Protein AF-0000000070487877 (afdb_homodimer)

Secondary structure (DSSP, 8-state):
---TTSS--HHHHHHHHHHS-HHHHHHHHHHHHHHHHHHT----HHHHHHHHHHHHHTT--HHHHHHHHHHH-S---HHHHHHHHHHHHHH-HHHHHHHHHHHHHTTPPP-HHHHHHHHHHHHHHHHHHH-/---TTSS--HHHHHHHHHHS-HHHHHHHHHHHHHHHHHHT----HHHHHHHHHHHHHTT--HHHHHHHHHHH-S---HHHHHHHHHHHHHH-HHHHHHHHHHHHHTTPPP-HHHHHHHHHHHHHHHHHHH-

Sequence (262 aa):
MHLDGNGFDSATLLSVLYGLDDNGVTKFLFQLHCLTIKTGFTLKIEVTTALVKAYSDLGGDIADCYRLFLETSCHRDIVAWTGIITTFAERDSEEALFLFQELRRENLVPDRYTFSIILKAYASLATERHAMHLDGNGFDSATLLSVLYGLDDNGVTKFLFQLHCLTIKTGFTLKIEVTTALVKAYSDLGGDIADCYRLFLETSCHRDIVAWTGIITTFAERDSEEALFLFQELRRENLVPDRYTFSIILKAYASLATERHA

Solvent-accessible surface area (backbone atoms only — not comparable to full-atom values): 14439 Å² total; per-residue (Å²): 128,68,75,68,90,44,67,57,42,52,66,47,53,48,54,51,56,70,66,41,55,61,67,49,43,50,50,48,54,49,50,53,51,49,49,28,58,74,67,68,50,68,45,55,49,70,49,40,49,13,49,37,44,48,40,44,76,72,65,45,53,68,67,58,39,50,48,51,52,60,68,35,30,88,67,78,52,64,67,49,52,40,50,53,30,54,55,28,46,76,75,36,36,67,58,16,51,51,48,49,52,52,43,47,74,70,70,50,74,77,48,72,68,44,47,52,52,50,52,51,29,52,52,52,52,55,51,54,71,74,98,126,70,76,68,89,44,66,57,42,54,67,47,54,47,54,51,55,70,67,41,55,64,68,46,43,50,50,49,54,50,50,52,52,49,48,28,58,76,67,66,51,68,44,54,49,70,47,39,48,13,50,37,44,47,40,45,76,72,64,46,53,66,68,58,38,49,48,51,53,62,67,33,28,88,66,78,51,64,67,49,51,40,49,53,29,52,55,29,45,75,74,35,37,68,57,17,50,52,48,49,52,52,43,47,74,70,70,51,73,76,48,73,69,44,46,54,54,52,51,53,28,54,52,51,52,55,52,54,73,74,99

Nearest PDB structures (foldseek):
  6tzt-assembly1_A  TM=3.981E-01  e=9.627E+00  Homo sapiens
  7jrq-assembly1_A  TM=2.796E-01  e=7.763E+00  Escherichia coli
  8qft-assembly1_A  TM=2.858E-01  e=8.645E+00  Clostridium botulinum
  6tzt-assembly1_A  TM=3.983E-01  e=9.627E+00  Homo sapiens
  7jrq-assembly1_A  TM=2.779E-01  e=7.763E+00  Escherichia coli

InterPro domains:
  IPR002885 Pentatricopeptide repeat [PF13041] (76-123)
  IPR011990 Tetratricopeptide-like helical domain superfamily [G3DSA:1.25.40.10] (1-131)
  IPR046960 Pentatricopeptide repeat-containing protein At4g14850-like, plant [PTHR47926] (3-123)

Foldseek 3Di:
DPVPPPPPDPVVVVVVCVPDDLVVNLVVLVVVLVVCQVVVNADDLVVLLVSLLSNVVSVHDLVVSVVSNPRRHDDDAQVSLLSNLLSVLVVALVSSVVSVVVCVVVVHDHDPSSVVSNVVSVVVVVVVVVD/DPVPPPPPDPVVVVVVCVPDDLVVNLVVLVVVLVVCQVVVNADDLVVLLVSLLSNVVSVHDLVVSVVSNPRRHDDDAQVSLLSNLLSVLVVALVSSVVSVVVCVVVVHDHDPSSVVSNVVSVVVVVVVVVD

pLDDT: mean 90.15, std 9.59, range [46.88, 97.88]

Radius of gyration: 23.67 Å; Cα contacts (8 Å, |Δi|>4): 274; chains: 2; bounding box: 32×80×43 Å

Structure (mmCIF, N/CA/C/O backbone):
data_AF-0000000070487877-model_v1
#
loop_
_entity.id
_entity.type
_entity.pdbx_descriptio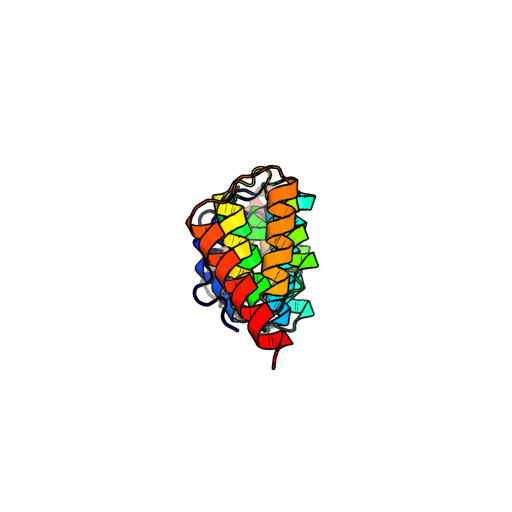n
1 polymer 'PREDICTED: pentatricopeptide'
#
loop_
_atom_site.group_PDB
_atom_site.id
_atom_site.type_symbol
_atom_site.label_atom_id
_atom_site.label_alt_id
_atom_site.label_comp_id
_atom_site.label_asym_id
_atom_site.label_entity_id
_atom_site.label_seq_id
_atom_site.pdbx_PDB_ins_code
_atom_site.Cartn_x
_atom_site.Cartn_y
_atom_site.Cartn_z
_atom_site.occupancy
_atom_site.B_iso_or_equiv
_atom_site.auth_seq_id
_atom_site.auth_comp_id
_atom_site.auth_asym_id
_atom_site.auth_atom_id
_atom_site.pdbx_PDB_model_num
ATOM 1 N N . MET A 1 1 ? 14.555 8.82 4.879 1 46.88 1 MET A N 1
ATOM 2 C CA . MET A 1 1 ? 13.508 9.242 5.801 1 46.88 1 MET A CA 1
ATOM 3 C C . MET A 1 1 ? 12.477 8.133 6.004 1 46.88 1 MET A C 1
ATOM 5 O O . MET A 1 1 ? 11.992 7.551 5.035 1 46.88 1 MET A O 1
ATOM 9 N N . HIS A 1 2 ? 12.805 7.262 7.09 1 53.62 2 HIS A N 1
ATOM 10 C CA . HIS A 1 2 ? 12.102 6.102 7.633 1 53.62 2 HIS A CA 1
ATOM 11 C C . HIS A 1 2 ? 10.711 6.484 8.133 1 53.62 2 HIS A C 1
ATOM 13 O O . HIS A 1 2 ? 10.508 7.598 8.617 1 53.62 2 HIS A O 1
ATOM 19 N N . LEU A 1 3 ? 9.695 6.004 7.371 1 60.75 3 LEU A N 1
ATOM 20 C CA . LEU A 1 3 ? 8.391 6.074 8.008 1 60.75 3 LEU A CA 1
ATOM 21 C C . LEU A 1 3 ? 8.516 5.934 9.523 1 60.75 3 LEU A C 1
ATOM 23 O O . LEU A 1 3 ? 7.523 5.672 10.211 1 60.75 3 LEU A O 1
ATOM 27 N N . ASP A 1 4 ? 9.586 6.344 10.172 1 54.22 4 ASP A N 1
ATOM 28 C CA . ASP A 1 4 ? 9.773 6.203 11.609 1 54.22 4 ASP A CA 1
ATOM 29 C C . ASP A 1 4 ? 8.914 7.207 12.375 1 54.22 4 ASP A C 1
ATOM 31 O O . ASP A 1 4 ? 8.945 8.406 12.086 1 54.22 4 ASP A O 1
ATOM 35 N N . GLY A 1 5 ?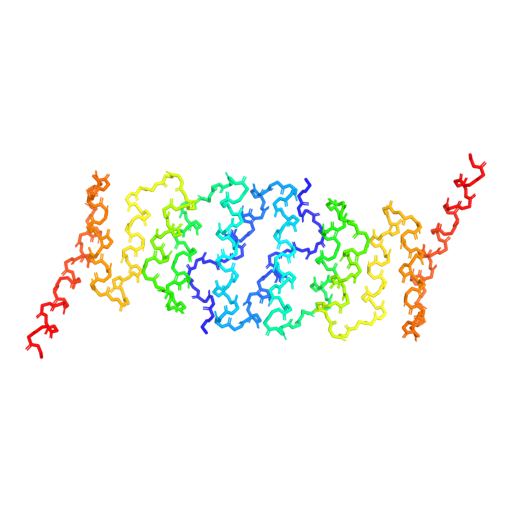 7.973 6.676 13.305 1 52.31 5 GLY A N 1
ATOM 36 C CA . GLY A 1 5 ? 7.324 7.383 14.398 1 52.31 5 GLY A CA 1
ATOM 37 C C . GLY A 1 5 ? 6.117 8.188 13.961 1 52.31 5 GLY A C 1
ATOM 38 O O . GLY A 1 5 ? 5.617 9.031 14.703 1 52.31 5 GLY A O 1
ATOM 39 N N . ASN A 1 6 ? 5.734 8.094 12.641 1 58.56 6 ASN A N 1
ATOM 40 C CA . ASN A 1 6 ? 4.762 9.094 12.211 1 58.56 6 ASN A CA 1
ATOM 41 C C . ASN A 1 6 ? 3.344 8.531 12.211 1 58.56 6 ASN A C 1
ATOM 43 O O . ASN A 1 6 ? 2.408 9.203 11.766 1 58.56 6 ASN A O 1
ATOM 47 N N . GLY A 1 7 ? 3.254 7.371 12.789 1 66.69 7 GLY A N 1
ATOM 48 C CA . GLY A 1 7 ? 1.916 6.832 12.977 1 66.69 7 GLY A CA 1
ATOM 49 C C . GLY A 1 7 ? 1.419 6.027 11.789 1 66.69 7 GLY A C 1
ATOM 50 O O . GLY A 1 7 ? 0.417 5.316 11.891 1 66.69 7 GLY A O 1
ATOM 51 N N . PHE A 1 8 ? 2.09 6.277 10.688 1 78.19 8 PHE A N 1
ATOM 52 C CA . PHE A 1 8 ? 1.702 5.395 9.594 1 78.19 8 PHE A CA 1
ATOM 53 C C . PHE A 1 8 ? 2.414 4.055 9.695 1 78.19 8 PHE A C 1
ATOM 55 O O . PHE A 1 8 ? 3.521 3.889 9.18 1 78.19 8 PHE A O 1
ATOM 62 N N . ASP A 1 9 ? 1.75 3.186 10.43 1 79.56 9 ASP A N 1
ATOM 63 C CA . ASP A 1 9 ? 2.379 1.906 10.742 1 79.56 9 ASP A CA 1
ATOM 64 C C . ASP A 1 9 ? 1.601 0.747 10.125 1 79.56 9 ASP A C 1
ATOM 66 O O . ASP A 1 9 ? 0.713 0.959 9.297 1 79.56 9 ASP A O 1
ATOM 70 N N . SER A 1 10 ? 2.045 -0.416 10.531 1 79.5 10 SER A N 1
ATOM 71 C CA . SER A 1 10 ? 1.469 -1.644 9.992 1 79.5 10 SER A CA 1
ATOM 72 C C . SER A 1 10 ? -0.033 -1.71 10.25 1 79.5 10 SER A C 1
ATOM 74 O O . SER A 1 10 ? -0.801 -2.111 9.367 1 79.5 10 SER A O 1
ATOM 76 N N . ALA A 1 11 ? -0.374 -1.281 11.391 1 82.19 11 ALA A N 1
ATOM 77 C CA . ALA A 1 11 ? -1.788 -1.353 11.75 1 82.19 11 ALA A CA 1
ATOM 78 C C . ALA A 1 11 ? -2.625 -0.431 10.867 1 82.19 11 ALA A C 1
ATOM 80 O O . ALA A 1 11 ? -3.715 -0.804 10.422 1 82.19 11 ALA A O 1
ATOM 81 N N . THR A 1 12 ? -2.166 0.698 10.648 1 83.5 12 THR A N 1
ATOM 82 C CA . THR A 1 12 ? -2.865 1.666 9.805 1 83.5 12 THR A CA 1
ATOM 83 C C . THR A 1 12 ? -3.004 1.143 8.383 1 83.5 12 THR A C 1
ATOM 85 O O . THR A 1 12 ? -4.086 1.202 7.797 1 83.5 12 THR A O 1
ATOM 88 N N . LEU A 1 13 ? -1.962 0.583 7.895 1 85.69 13 LEU A N 1
ATOM 89 C CA . LEU A 1 13 ? -1.973 0.06 6.531 1 85.69 13 LEU A CA 1
ATOM 90 C C . LEU A 1 13 ? -2.922 -1.129 6.414 1 85.69 13 LEU A C 1
ATOM 92 O O . LEU A 1 13 ? -3.699 -1.216 5.461 1 85.69 13 LEU A O 1
ATOM 96 N N . LEU A 1 14 ? -2.887 -1.966 7.34 1 84.5 14 LEU A N 1
ATOM 97 C CA . LEU A 1 14 ? -3.76 -3.135 7.344 1 84.5 14 LEU A CA 1
ATOM 98 C C . LEU A 1 14 ? -5.223 -2.721 7.43 1 84.5 14 LEU A C 1
ATOM 100 O O . LEU A 1 14 ? -6.086 -3.336 6.801 1 84.5 14 LEU A O 1
ATOM 104 N N . SER A 1 15 ? -5.496 -1.705 8.234 1 87.44 15 SER A N 1
ATOM 105 C CA . SER A 1 15 ? -6.871 -1.237 8.367 1 87.44 15 SER A CA 1
ATOM 106 C C . SER A 1 15 ? -7.418 -0.751 7.027 1 87.44 15 SER A C 1
ATOM 108 O O . SER A 1 15 ? -8.609 -0.907 6.742 1 87.44 15 SER A O 1
ATOM 110 N N . VAL A 1 16 ? -6.594 -0.205 6.227 1 88.19 16 VAL A N 1
ATOM 111 C CA . VAL A 1 16 ? -6.996 0.225 4.891 1 88.19 16 VAL A CA 1
ATOM 112 C C . VAL A 1 16 ? -7.281 -0.995 4.02 1 88.19 16 VAL A C 1
ATOM 114 O O . VAL A 1 16 ? -8.344 -1.095 3.41 1 88.19 16 VAL A O 1
ATOM 117 N N . LEU A 1 17 ? -6.383 -1.916 4.062 1 87.31 17 LEU A N 1
ATOM 118 C CA . LEU A 1 17 ? -6.5 -3.107 3.227 1 87.31 17 LEU A CA 1
ATOM 119 C C . LEU A 1 17 ? -7.742 -3.908 3.594 1 87.31 17 LEU A C 1
ATOM 121 O O . LEU A 1 17 ? -8.43 -4.438 2.713 1 87.31 17 LEU A O 1
ATOM 125 N N . TYR A 1 18 ? -8.031 -3.951 4.836 1 86.75 18 TYR A N 1
ATOM 126 C CA . TYR A 1 18 ? -9.164 -4.742 5.305 1 86.75 18 TYR A CA 1
ATOM 127 C C . TYR A 1 18 ? -10.477 -3.998 5.086 1 86.75 18 TYR A C 1
ATOM 129 O O . TYR A 1 18 ? -11.555 -4.598 5.125 1 86.75 18 TYR A O 1
ATOM 137 N N . GLY A 1 19 ? -10.344 -2.744 4.871 1 88 19 GLY A N 1
ATOM 138 C CA . GLY A 1 19 ? -11.539 -1.959 4.59 1 88 19 GLY A CA 1
ATOM 139 C C . GLY A 1 19 ? -11.922 -1.969 3.121 1 88 19 GLY A C 1
ATOM 140 O O . GLY A 1 19 ? -13.062 -1.662 2.773 1 88 19 GLY A O 1
ATOM 141 N N . LEU A 1 20 ? -11.055 -2.365 2.285 1 89.44 20 LEU A N 1
ATOM 142 C CA . LEU A 1 20 ? -11.297 -2.391 0.847 1 89.44 20 LEU A CA 1
ATOM 143 C C . LEU A 1 20 ? -12.07 -3.646 0.449 1 89.44 20 LEU A C 1
ATOM 145 O O . LEU A 1 20 ? -11.969 -4.68 1.113 1 89.44 20 LEU A O 1
ATOM 149 N N . ASP A 1 21 ? -12.859 -3.584 -0.595 1 90.81 21 ASP A N 1
ATOM 150 C CA . ASP A 1 21 ? -13.461 -4.781 -1.181 1 90.81 21 ASP A CA 1
ATOM 151 C C . ASP A 1 21 ? -12.445 -5.531 -2.045 1 90.81 21 ASP A C 1
ATOM 153 O O . ASP A 1 21 ? -11.297 -5.105 -2.176 1 90.81 21 ASP A O 1
ATOM 157 N N . ASP A 1 22 ? -12.836 -6.641 -2.635 1 89.56 22 ASP A N 1
ATOM 158 C CA . ASP A 1 22 ? -11.93 -7.492 -3.404 1 89.56 22 ASP A CA 1
ATOM 159 C C . ASP A 1 22 ? -11.328 -6.73 -4.578 1 89.56 22 ASP A C 1
ATOM 161 O O . ASP A 1 22 ? -10.141 -6.883 -4.879 1 89.56 22 ASP A O 1
ATOM 165 N N . ASN A 1 23 ? -12.055 -5.992 -5.176 1 92.06 23 ASN A N 1
ATOM 166 C CA . ASN A 1 23 ? -11.562 -5.199 -6.297 1 92.06 23 ASN A CA 1
ATOM 167 C C . ASN A 1 23 ? -10.531 -4.168 -5.848 1 92.06 23 ASN A C 1
ATOM 169 O O . ASN A 1 23 ? -9.516 -3.967 -6.516 1 92.06 23 ASN A O 1
ATOM 173 N N . GLY A 1 24 ? -10.82 -3.541 -4.707 1 92.5 24 GLY A N 1
ATOM 174 C CA . GLY A 1 24 ? -9.867 -2.59 -4.145 1 92.5 24 GLY A CA 1
ATOM 175 C C . GLY A 1 24 ? -8.539 -3.223 -3.775 1 92.5 24 GLY A C 1
ATOM 176 O O . GLY A 1 24 ? -7.48 -2.66 -4.059 1 92.5 24 GLY A O 1
ATOM 177 N N . VAL A 1 25 ? -8.617 -4.332 -3.184 1 91.5 25 VAL A N 1
ATOM 178 C CA . VAL A 1 25 ? -7.395 -5.031 -2.795 1 91.5 25 VAL A CA 1
ATOM 179 C C . VAL A 1 25 ? -6.617 -5.441 -4.043 1 91.5 25 VAL A C 1
ATOM 181 O O . VAL A 1 25 ? -5.391 -5.312 -4.09 1 91.5 25 VAL A O 1
ATOM 184 N N . THR A 1 26 ? -7.312 -5.953 -5.004 1 91.75 26 THR A N 1
ATOM 185 C CA . THR A 1 26 ? -6.672 -6.332 -6.258 1 91.75 26 THR A CA 1
ATOM 186 C C . THR A 1 26 ? -5.941 -5.145 -6.875 1 91.75 26 THR A C 1
ATOM 188 O O . THR A 1 26 ? -4.789 -5.266 -7.289 1 91.75 26 THR A O 1
ATOM 191 N N . LYS A 1 27 ? -6.605 -4.02 -6.879 1 92.62 27 LYS A N 1
ATOM 192 C CA . LYS A 1 27 ? -5.984 -2.805 -7.402 1 92.62 27 LYS A CA 1
ATOM 193 C C . LYS A 1 27 ? -4.766 -2.412 -6.574 1 92.62 27 LYS A C 1
ATOM 195 O O . LYS A 1 27 ? -3.736 -2.014 -7.129 1 92.62 27 LYS A O 1
ATOM 200 N N . PHE A 1 28 ? -4.93 -2.521 -5.352 1 92.44 28 PHE A N 1
ATOM 201 C CA . PHE A 1 28 ? -3.826 -2.215 -4.449 1 92.44 28 PHE A CA 1
ATOM 202 C C . PHE A 1 28 ? -2.615 -3.086 -4.762 1 92.44 28 PHE A C 1
ATOM 204 O O . PHE A 1 28 ? -1.492 -2.586 -4.855 1 92.44 28 PHE A O 1
ATOM 211 N N . LEU A 1 29 ? -2.779 -4.367 -4.902 1 91.25 29 LEU A N 1
ATOM 212 C CA . LEU A 1 29 ? -1.7 -5.305 -5.184 1 91.25 29 LEU A CA 1
ATOM 213 C C . LEU A 1 29 ? -1.017 -4.969 -6.504 1 91.25 29 LEU A C 1
ATOM 215 O O . LEU A 1 29 ? 0.212 -5.008 -6.602 1 91.25 29 LEU A O 1
ATOM 219 N N . PHE A 1 30 ? -1.808 -4.617 -7.438 1 90.88 30 PHE A N 1
ATOM 220 C CA . PHE A 1 30 ? -1.267 -4.23 -8.734 1 90.88 30 PHE A CA 1
ATOM 221 C C . PHE A 1 30 ? -0.461 -2.941 -8.625 1 90.88 30 PHE A C 1
ATOM 223 O O . PHE A 1 30 ? 0.596 -2.811 -9.242 1 90.88 30 PHE A O 1
ATOM 230 N N . GLN A 1 31 ? -0.976 -2.059 -7.922 1 90.25 31 GLN A N 1
ATOM 231 C CA . GLN A 1 31 ? -0.268 -0.793 -7.758 1 90.25 31 GLN A CA 1
ATOM 232 C C . GLN A 1 31 ? 1.065 -0.997 -7.047 1 90.25 31 GLN A C 1
ATOM 234 O O . GLN A 1 31 ? 2.051 -0.326 -7.359 1 90.25 31 GLN A O 1
ATOM 239 N N . LEU A 1 32 ? 1.014 -1.864 -6.105 1 90.38 32 LEU A N 1
ATOM 240 C CA . LEU A 1 32 ? 2.262 -2.197 -5.426 1 90.38 32 LEU A CA 1
ATOM 241 C C . LEU A 1 32 ? 3.273 -2.781 -6.406 1 90.38 32 LEU A C 1
ATOM 243 O O . LEU A 1 32 ? 4.445 -2.391 -6.402 1 90.38 32 LEU A O 1
ATOM 247 N N . HIS A 1 33 ? 2.854 -3.646 -7.164 1 89.56 33 HIS A N 1
ATOM 248 C CA . HIS A 1 33 ? 3.695 -4.238 -8.195 1 89.56 33 HIS A CA 1
ATOM 249 C C . HIS A 1 33 ? 4.242 -3.172 -9.141 1 89.56 33 HIS A C 1
ATOM 251 O O . HIS A 1 33 ? 5.445 -3.137 -9.406 1 89.56 33 HIS A O 1
ATOM 257 N N . CYS A 1 34 ? 3.41 -2.336 -9.578 1 91.44 34 CYS A N 1
ATOM 258 C CA . CYS A 1 34 ? 3.828 -1.277 -10.492 1 91.44 34 CYS A CA 1
ATOM 259 C C . CYS A 1 34 ? 4.852 -0.362 -9.828 1 91.44 34 CYS A C 1
ATOM 261 O O . CYS A 1 34 ? 5.793 0.094 -10.484 1 91.44 34 CYS A O 1
ATOM 263 N N . LEU A 1 35 ? 4.641 -0.084 -8.656 1 91.44 35 LEU A N 1
ATOM 264 C CA . LEU A 1 35 ? 5.543 0.793 -7.918 1 91.44 35 LEU A CA 1
ATOM 265 C C . LEU A 1 35 ? 6.957 0.216 -7.887 1 91.44 35 LEU A C 1
ATOM 267 O O . LEU A 1 35 ? 7.934 0.952 -8.031 1 91.44 35 LEU A O 1
ATOM 271 N N . THR A 1 36 ? 7.117 -1.09 -7.68 1 89.5 36 THR A N 1
ATOM 272 C CA . THR A 1 36 ? 8.43 -1.723 -7.648 1 89.5 36 THR A CA 1
ATOM 273 C C . THR A 1 36 ? 9.117 -1.605 -9.008 1 89.5 36 THR A C 1
ATOM 275 O O . THR A 1 36 ? 10.328 -1.354 -9.078 1 89.5 36 THR A O 1
ATOM 278 N N . ILE A 1 37 ? 8.312 -1.735 -10 1 89.81 37 ILE A N 1
ATOM 279 C CA . ILE A 1 37 ? 8.859 -1.645 -11.344 1 89.81 37 ILE A CA 1
ATOM 280 C C . ILE A 1 37 ? 9.32 -0.215 -11.625 1 89.81 37 ILE A C 1
ATOM 282 O O . ILE A 1 37 ? 10.43 0.004 -12.109 1 89.81 37 ILE A O 1
ATOM 286 N N . LYS A 1 38 ? 8.539 0.709 -11.273 1 90.38 38 LYS A N 1
ATOM 287 C CA . LYS A 1 38 ? 8.805 2.117 -11.555 1 90.38 38 LYS A CA 1
ATOM 288 C C . LYS A 1 38 ? 10.016 2.613 -10.766 1 90.38 38 LYS A C 1
ATOM 290 O O . LYS A 1 38 ? 10.766 3.465 -11.25 1 90.38 38 LYS A O 1
ATOM 295 N N . THR A 1 39 ? 10.195 2.094 -9.617 1 91.38 39 THR A N 1
ATOM 296 C CA . THR A 1 39 ? 11.281 2.561 -8.766 1 91.38 39 THR A CA 1
ATOM 297 C C . THR A 1 39 ? 12.523 1.707 -8.961 1 91.38 39 THR A C 1
ATOM 299 O O . THR A 1 39 ? 13.617 2.076 -8.516 1 91.38 39 THR A O 1
ATOM 302 N N . GLY A 1 40 ? 12.406 0.558 -9.57 1 89.31 40 GLY A N 1
ATOM 303 C CA . GLY A 1 40 ? 13.508 -0.371 -9.742 1 89.31 40 GLY A CA 1
ATOM 304 C C . GLY A 1 40 ? 13.828 -1.164 -8.492 1 89.31 40 GLY A C 1
ATOM 305 O O . GLY A 1 40 ? 14.898 -1.763 -8.383 1 89.31 40 GLY A O 1
ATOM 306 N N . PHE A 1 41 ? 12.938 -1.074 -7.574 1 89.69 41 PHE A N 1
ATOM 307 C CA . PHE A 1 41 ? 13.07 -1.854 -6.352 1 89.69 41 PHE A CA 1
ATOM 308 C C . PHE A 1 41 ? 12.641 -3.299 -6.578 1 89.69 41 PHE A C 1
ATOM 310 O O . PHE A 1 41 ? 11.625 -3.555 -7.23 1 89.69 41 PHE A O 1
ATOM 317 N N . THR A 1 42 ? 13.438 -4.266 -6.055 1 89.62 42 THR A N 1
ATOM 318 C CA . THR A 1 42 ? 13.078 -5.676 -6.156 1 89.62 42 THR A CA 1
ATOM 319 C C . THR A 1 42 ? 12.586 -6.211 -4.816 1 89.62 42 THR A C 1
ATOM 321 O O . THR A 1 42 ? 13.172 -5.914 -3.771 1 89.62 42 THR A O 1
ATOM 324 N N . LEU A 1 43 ? 11.562 -6.973 -4.965 1 91.25 43 LEU A N 1
ATOM 325 C CA . LEU A 1 43 ? 11.016 -7.566 -3.75 1 91.25 43 LEU A CA 1
ATOM 326 C C . LEU A 1 43 ? 11.727 -8.875 -3.414 1 91.25 43 LEU A C 1
ATOM 328 O O . LEU A 1 43 ? 12.203 -9.57 -4.309 1 91.25 43 LEU A O 1
ATOM 332 N N . LYS A 1 44 ? 11.773 -9.078 -2.119 1 90.44 44 LYS A N 1
ATOM 333 C CA . LYS A 1 44 ? 12.188 -10.414 -1.695 1 90.44 44 LYS A CA 1
ATOM 334 C C . LYS A 1 44 ? 11.25 -11.484 -2.254 1 90.44 44 LYS A C 1
ATOM 336 O O . LYS A 1 44 ? 10.047 -11.258 -2.398 1 90.44 44 LYS A O 1
ATOM 341 N N . ILE A 1 45 ? 11.82 -12.602 -2.439 1 91.69 45 ILE A N 1
ATOM 342 C CA . ILE A 1 45 ? 11.078 -13.672 -3.1 1 91.69 45 ILE A CA 1
ATOM 343 C C . ILE A 1 45 ? 9.883 -14.086 -2.242 1 91.69 45 ILE A C 1
ATOM 345 O O . ILE A 1 45 ? 8.82 -14.43 -2.768 1 91.69 45 ILE A O 1
ATOM 349 N N . GLU A 1 46 ? 10.023 -14.062 -0.953 1 91.44 46 GLU A N 1
ATOM 350 C CA . GLU A 1 46 ? 8.922 -14.406 -0.053 1 91.44 46 GLU A CA 1
ATOM 351 C C . GLU A 1 46 ? 7.773 -13.406 -0.183 1 91.44 46 GLU A C 1
ATOM 353 O O . GLU A 1 46 ? 6.605 -13.781 -0.077 1 91.44 46 GLU A O 1
ATOM 358 N N . VAL A 1 47 ? 8.133 -12.195 -0.368 1 91.56 47 VAL A N 1
ATOM 359 C CA . VAL A 1 47 ? 7.113 -11.164 -0.537 1 91.56 47 VAL A CA 1
ATOM 360 C C . VAL A 1 47 ? 6.426 -11.336 -1.89 1 91.56 47 VAL A C 1
ATOM 362 O O . VAL A 1 47 ? 5.195 -11.258 -1.982 1 91.56 47 VAL A O 1
ATOM 365 N N . THR A 1 48 ? 7.234 -11.602 -2.83 1 93.31 48 THR A N 1
ATOM 366 C CA . THR A 1 48 ? 6.711 -11.82 -4.172 1 93.31 48 THR A CA 1
ATOM 367 C C . THR A 1 48 ? 5.723 -12.984 -4.191 1 93.31 48 THR A C 1
ATOM 369 O O . THR A 1 48 ? 4.621 -12.859 -4.727 1 93.31 48 THR A O 1
ATOM 372 N N . THR A 1 49 ? 6.086 -14.062 -3.602 1 93.56 49 THR A N 1
ATOM 373 C CA . THR A 1 49 ? 5.215 -15.227 -3.609 1 93.56 49 THR A CA 1
ATOM 374 C C . THR A 1 49 ? 3.939 -14.961 -2.812 1 93.56 49 THR A C 1
ATOM 376 O O . THR A 1 49 ? 2.857 -15.406 -3.193 1 93.56 49 THR A O 1
ATOM 379 N N . ALA A 1 50 ? 4.059 -14.219 -1.724 1 91.94 50 ALA A N 1
ATOM 380 C CA . ALA A 1 50 ? 2.885 -13.836 -0.947 1 91.94 50 ALA A CA 1
ATOM 381 C C . ALA A 1 50 ? 1.955 -12.938 -1.764 1 91.94 50 ALA A C 1
ATOM 383 O O . ALA A 1 50 ? 0.732 -13.094 -1.71 1 91.94 50 ALA A O 1
ATOM 384 N N . LEU A 1 51 ? 2.48 -12.047 -2.461 1 92.25 51 LEU A N 1
ATOM 385 C CA . LEU A 1 51 ? 1.719 -11.148 -3.322 1 92.25 51 LEU A CA 1
ATOM 386 C C . LEU A 1 51 ? 0.978 -11.93 -4.402 1 92.25 51 LEU A C 1
ATOM 388 O O . LEU A 1 51 ? -0.206 -11.688 -4.648 1 92.25 51 LEU A O 1
ATOM 392 N N . VAL A 1 52 ? 1.638 -12.828 -4.992 1 93.88 52 VAL A N 1
ATOM 393 C CA . VAL A 1 52 ? 1.044 -13.656 -6.039 1 93.88 52 VAL A CA 1
ATOM 394 C C . VAL A 1 52 ? -0.106 -14.477 -5.457 1 93.88 52 VAL A C 1
ATOM 396 O O . VAL A 1 52 ? -1.18 -14.562 -6.059 1 93.88 52 VAL A O 1
ATOM 399 N N . LYS A 1 53 ? 0.132 -15.125 -4.355 1 94 53 LYS A N 1
ATOM 400 C CA . LYS A 1 53 ? -0.914 -15.922 -3.715 1 94 53 LYS A CA 1
ATOM 401 C C . LYS A 1 53 ? -2.141 -15.062 -3.41 1 94 53 LYS A C 1
ATOM 403 O O . LYS A 1 53 ? -3.273 -15.477 -3.668 1 94 53 LYS A O 1
ATOM 408 N N . ALA A 1 54 ? -1.915 -13.891 -2.891 1 91.88 54 ALA A N 1
ATOM 409 C CA . ALA A 1 54 ? -3.023 -13 -2.57 1 91.88 54 ALA A CA 1
ATOM 410 C C . ALA A 1 54 ? -3.818 -12.641 -3.824 1 91.88 54 ALA A C 1
ATOM 412 O O . ALA A 1 54 ? -5.051 -12.664 -3.812 1 91.88 54 ALA A O 1
ATOM 413 N N . TYR A 1 55 ? -3.127 -12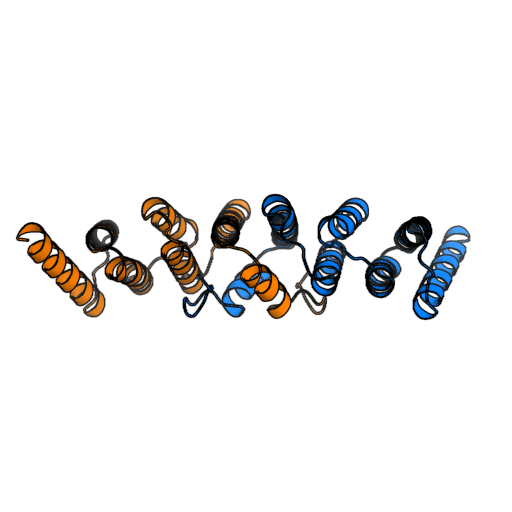.328 -4.785 1 92.25 55 TYR A N 1
ATOM 414 C CA . TYR A 1 55 ? -3.779 -11.984 -6.043 1 92.25 55 TYR A CA 1
ATOM 415 C C . TYR A 1 55 ? -4.57 -13.172 -6.59 1 92.25 55 TYR A C 1
ATOM 417 O O . TYR A 1 55 ? -5.707 -13.008 -7.043 1 92.25 55 TYR A O 1
ATOM 425 N N . SER A 1 56 ? -4.035 -14.305 -6.531 1 93.88 56 SER A N 1
ATOM 426 C CA . SER A 1 56 ? -4.691 -15.523 -7.008 1 93.88 56 SER A CA 1
ATOM 427 C C . SER A 1 56 ? -5.957 -15.812 -6.207 1 93.88 56 SER A C 1
ATOM 429 O O . SER A 1 56 ? -6.988 -16.172 -6.777 1 93.88 56 SER A O 1
ATOM 431 N N . ASP A 1 57 ? -5.918 -15.625 -4.918 1 90.62 57 ASP A N 1
ATOM 432 C CA . ASP A 1 57 ? -7.051 -15.891 -4.035 1 90.62 57 ASP A CA 1
ATOM 433 C C . ASP A 1 57 ? -8.219 -14.961 -4.355 1 90.62 57 ASP A C 1
ATOM 435 O O . ASP A 1 57 ? -9.375 -15.305 -4.105 1 90.62 57 ASP A O 1
ATOM 439 N N . LEU A 1 58 ? -7.82 -13.883 -4.969 1 91 58 LEU A N 1
ATOM 440 C CA . LEU A 1 58 ? -8.859 -12.914 -5.316 1 91 58 LEU A CA 1
ATOM 441 C C . LEU A 1 58 ? -9.391 -13.18 -6.723 1 91 58 LEU A C 1
ATOM 443 O O . LEU A 1 58 ? -10.188 -12.391 -7.242 1 91 58 LEU A O 1
ATOM 447 N N . GLY A 1 59 ? -8.883 -14.242 -7.301 1 90.81 59 GLY A N 1
ATOM 448 C CA . GLY A 1 59 ? -9.367 -14.609 -8.617 1 90.81 59 GLY A CA 1
ATOM 449 C C . GLY A 1 59 ? -8.523 -14.047 -9.75 1 90.81 59 GLY A C 1
ATOM 450 O O . GLY A 1 59 ? -8.969 -13.992 -10.898 1 90.81 59 GLY A O 1
ATOM 451 N N . GLY A 1 60 ? -7.406 -13.656 -9.375 1 92.81 60 GLY A N 1
ATOM 452 C CA . GLY A 1 60 ? -6.52 -13.109 -10.391 1 92.81 60 GLY A CA 1
ATOM 453 C C . GLY A 1 60 ? -6.184 -14.102 -11.484 1 92.81 60 GLY A C 1
ATOM 454 O O . GLY A 1 60 ? -6.035 -15.297 -11.219 1 92.81 60 GLY A O 1
ATOM 455 N N . ASP A 1 61 ? -6.016 -13.523 -12.641 1 95.31 61 ASP A N 1
ATOM 456 C CA . ASP A 1 61 ? -5.664 -14.336 -13.797 1 95.31 61 ASP A CA 1
ATOM 457 C C . ASP A 1 61 ? -4.227 -14.852 -13.695 1 95.31 61 ASP A C 1
ATOM 459 O O . ASP A 1 61 ? -3.334 -14.117 -13.258 1 95.31 61 ASP A O 1
ATOM 463 N N . ILE A 1 62 ? -4.02 -16.109 -14.188 1 96.25 62 ILE A N 1
ATOM 464 C CA . ILE A 1 62 ? -2.723 -16.766 -14.07 1 96.25 62 ILE A CA 1
ATOM 465 C C . ILE A 1 62 ? -1.674 -15.969 -14.844 1 96.25 62 ILE A C 1
ATOM 467 O O . ILE A 1 62 ? -0.514 -15.891 -14.438 1 96.25 62 ILE A O 1
ATOM 471 N N . ALA A 1 63 ? -2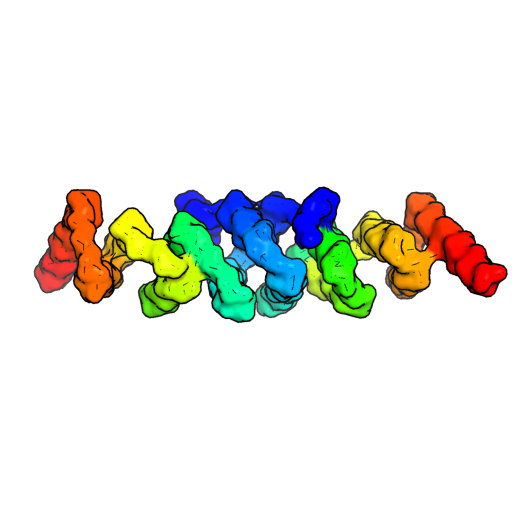.094 -15.352 -15.906 1 95.5 63 ALA A N 1
ATOM 472 C CA . ALA A 1 63 ? -1.137 -14.586 -16.703 1 95.5 63 ALA A CA 1
ATOM 473 C C . ALA A 1 63 ? -0.618 -13.383 -15.922 1 95.5 63 ALA A C 1
ATOM 475 O O . ALA A 1 63 ? 0.581 -13.094 -15.938 1 95.5 63 ALA A O 1
ATOM 476 N N . ASP A 1 64 ? -1.514 -12.734 -15.273 1 94.56 64 ASP A N 1
ATOM 477 C CA . ASP A 1 64 ? -1.126 -11.586 -14.453 1 94.56 64 ASP A CA 1
ATOM 478 C C . ASP A 1 64 ? -0.268 -12.023 -13.266 1 94.56 64 ASP A C 1
ATOM 480 O O . ASP A 1 64 ? 0.715 -11.367 -12.922 1 94.56 64 ASP A O 1
ATOM 484 N N . CYS A 1 65 ? -0.608 -13.117 -12.688 1 95.19 65 CYS A N 1
ATOM 485 C CA . CYS A 1 65 ? 0.156 -13.648 -11.562 1 95.19 65 CYS A CA 1
ATOM 486 C C . CYS A 1 65 ? 1.571 -14.016 -11.992 1 95.19 65 CYS A C 1
ATOM 488 O O . CYS A 1 65 ? 2.537 -13.703 -11.289 1 95.19 65 CYS A O 1
ATOM 490 N N . TYR A 1 66 ? 1.626 -14.602 -13.141 1 95.56 66 TYR A N 1
ATOM 491 C CA . TYR A 1 66 ? 2.922 -14.992 -13.688 1 95.56 66 TYR A CA 1
ATOM 492 C C . TYR A 1 66 ? 3.785 -13.766 -13.969 1 95.56 66 TYR A C 1
ATOM 494 O O . TYR A 1 66 ? 4.973 -13.75 -13.648 1 95.56 66 TYR A O 1
ATOM 502 N N . ARG A 1 67 ? 3.203 -12.797 -14.516 1 94 67 ARG A N 1
ATOM 503 C CA . ARG A 1 67 ? 3.918 -11.555 -14.789 1 94 67 ARG A CA 1
ATOM 504 C C . ARG A 1 67 ? 4.422 -10.914 -13.5 1 94 67 ARG A C 1
ATOM 506 O O . ARG A 1 67 ? 5.574 -10.484 -13.422 1 94 67 ARG A O 1
ATOM 513 N N . LEU A 1 68 ? 3.531 -10.844 -12.586 1 93.62 68 LEU A N 1
ATOM 514 C CA . LEU A 1 68 ? 3.898 -10.312 -11.273 1 93.62 68 LEU A CA 1
ATOM 515 C C . LEU A 1 68 ? 5.082 -11.078 -10.695 1 93.62 68 LEU A C 1
ATOM 517 O O . LEU A 1 68 ? 6.047 -10.469 -10.219 1 93.62 68 LEU A O 1
ATOM 521 N N . PHE A 1 69 ? 5.074 -12.352 -10.812 1 95.69 69 PHE A N 1
ATOM 522 C CA . PHE A 1 69 ? 6.117 -13.227 -10.297 1 95.69 69 PHE A CA 1
ATOM 523 C C . PHE A 1 69 ? 7.445 -12.961 -10.992 1 95.69 69 PHE A C 1
ATOM 525 O O . PHE A 1 69 ? 8.484 -12.836 -10.336 1 95.69 69 PHE A O 1
ATOM 532 N N . LEU A 1 70 ? 7.41 -12.719 -12.234 1 93.62 70 LEU A N 1
ATOM 533 C CA . LEU A 1 70 ? 8.625 -12.539 -13.031 1 93.62 70 LEU A CA 1
ATOM 534 C C . LEU A 1 70 ? 9.211 -11.148 -12.82 1 93.62 70 LEU A C 1
ATOM 536 O O . LEU A 1 70 ? 10.43 -10.977 -12.812 1 93.62 70 LEU A O 1
ATOM 540 N N . GLU A 1 71 ? 8.367 -10.25 -12.578 1 92.12 71 GLU A N 1
ATOM 541 C CA . GLU A 1 71 ? 8.797 -8.859 -12.641 1 92.12 71 GLU A CA 1
ATOM 542 C C . GLU A 1 71 ? 9.203 -8.344 -11.258 1 92.12 71 GLU A C 1
ATOM 544 O O . GLU A 1 71 ? 9.906 -7.336 -11.148 1 92.12 71 GLU A O 1
ATOM 549 N N . THR A 1 72 ? 8.758 -8.961 -10.258 1 87.75 72 THR A N 1
ATOM 550 C CA . THR A 1 72 ? 8.922 -8.359 -8.938 1 87.75 72 THR A CA 1
ATOM 551 C C . THR A 1 72 ? 10.18 -8.891 -8.258 1 87.75 72 THR A C 1
ATOM 553 O O . THR A 1 72 ? 10.695 -8.266 -7.328 1 87.75 72 THR A O 1
ATOM 556 N N . SER A 1 73 ? 10.719 -9.992 -8.648 1 85.56 73 SER A N 1
ATOM 557 C CA . SER A 1 73 ? 11.922 -10.523 -8.031 1 85.56 73 SER A CA 1
ATOM 558 C C . SER A 1 73 ? 12.969 -10.898 -9.078 1 85.56 73 SER A C 1
ATOM 560 O O . SER A 1 73 ? 12.617 -11.375 -10.164 1 85.56 73 SER A O 1
ATOM 562 N N . CYS A 1 74 ? 14.234 -10.688 -8.625 1 78.56 74 CYS A N 1
ATOM 563 C CA . CYS A 1 74 ? 15.336 -10.977 -9.539 1 78.56 74 CYS A CA 1
ATOM 564 C C . CYS A 1 74 ? 15.766 -12.43 -9.43 1 78.56 74 CYS A C 1
ATOM 566 O O . CYS A 1 74 ? 16.281 -13.008 -10.391 1 78.56 74 CYS A O 1
ATOM 568 N N . HIS A 1 75 ? 15.594 -12.961 -8.359 1 83.81 75 HIS A N 1
ATOM 569 C CA . HIS A 1 75 ? 16.031 -14.344 -8.18 1 83.81 75 HIS A CA 1
ATOM 570 C C . HIS A 1 75 ? 14.859 -15.234 -7.766 1 83.81 75 HIS A C 1
ATOM 572 O O . HIS A 1 75 ? 14.266 -15.031 -6.707 1 83.81 75 HIS A O 1
ATOM 578 N N . ARG A 1 76 ? 14.586 -16.141 -8.703 1 91 76 ARG A N 1
ATOM 579 C CA . ARG A 1 76 ? 13.508 -17.094 -8.469 1 91 76 ARG A CA 1
ATOM 580 C C . ARG A 1 76 ? 14.031 -18.516 -8.422 1 91 76 ARG A C 1
ATOM 582 O O . ARG A 1 76 ? 14.305 -19.125 -9.461 1 91 76 ARG A O 1
ATOM 589 N N . ASP A 1 77 ? 14.102 -19.031 -7.27 1 93.69 77 ASP A N 1
ATOM 590 C CA . ASP A 1 77 ? 14.625 -20.375 -7.094 1 93.69 77 ASP A CA 1
ATOM 591 C C . ASP A 1 77 ? 13.492 -21.406 -7.043 1 93.69 77 ASP A C 1
ATOM 593 O O . ASP A 1 77 ? 12.328 -21.062 -7.285 1 93.69 77 ASP A O 1
ATOM 597 N N . ILE A 1 78 ? 13.883 -22.562 -6.699 1 95.06 78 ILE A N 1
ATOM 598 C CA . ILE A 1 78 ? 12.938 -23.672 -6.738 1 95.06 78 ILE A CA 1
ATOM 599 C C . ILE A 1 78 ? 11.883 -23.5 -5.645 1 95.06 78 ILE A C 1
ATOM 601 O O . ILE A 1 78 ? 10.719 -23.859 -5.828 1 95.06 78 ILE A O 1
ATOM 605 N N . VAL A 1 79 ? 12.219 -22.938 -4.574 1 94.75 79 VAL A N 1
ATOM 606 C CA . VAL A 1 79 ? 11.281 -22.719 -3.479 1 94.75 79 VAL A CA 1
ATOM 607 C C . VAL A 1 79 ? 10.18 -21.75 -3.92 1 94.75 79 VAL A C 1
ATOM 609 O O . VAL A 1 79 ? 9 -22 -3.672 1 94.75 79 VAL A O 1
ATOM 612 N N . ALA A 1 80 ? 10.562 -20.703 -4.59 1 94.75 80 ALA A N 1
ATOM 613 C CA . ALA A 1 80 ? 9.602 -19.719 -5.082 1 94.75 80 ALA A CA 1
ATOM 614 C C . ALA A 1 80 ? 8.664 -20.328 -6.113 1 94.75 80 ALA A C 1
ATOM 616 O O . ALA A 1 80 ? 7.445 -20.141 -6.047 1 94.75 80 ALA A O 1
ATOM 617 N N . TRP A 1 81 ? 9.25 -21.094 -7.016 1 96.69 81 TRP A N 1
ATOM 618 C CA . TRP A 1 81 ? 8.445 -21.75 -8.039 1 96.69 81 TRP A CA 1
ATOM 619 C C . TRP A 1 81 ? 7.488 -22.766 -7.418 1 96.69 81 TRP A C 1
ATOM 621 O O . TRP A 1 81 ? 6.312 -22.812 -7.785 1 96.69 81 TRP A O 1
ATOM 631 N N . THR A 1 82 ? 7.988 -23.5 -6.484 1 96.25 82 THR A N 1
ATOM 632 C CA . THR A 1 82 ? 7.141 -24.453 -5.785 1 96.25 82 THR A CA 1
ATOM 633 C C . THR A 1 82 ? 5.984 -23.75 -5.082 1 96.25 82 THR A C 1
ATOM 635 O O . THR A 1 82 ? 4.855 -24.234 -5.074 1 96.25 82 THR A O 1
ATOM 638 N N . GLY A 1 83 ? 6.285 -22.609 -4.578 1 95.12 83 GLY A N 1
ATOM 639 C CA . GLY A 1 83 ? 5.254 -21.828 -3.914 1 95.12 83 GLY A CA 1
ATOM 640 C C . GLY A 1 83 ? 4.117 -21.438 -4.836 1 95.12 83 GLY A C 1
ATOM 641 O O . GLY A 1 83 ? 2.945 -21.625 -4.508 1 95.12 83 GLY A O 1
ATOM 642 N N . ILE A 1 84 ? 4.418 -20.922 -5.988 1 96.25 84 ILE A N 1
ATOM 643 C CA . ILE A 1 84 ? 3.355 -20.422 -6.852 1 96.25 84 ILE A CA 1
ATOM 644 C C . ILE A 1 84 ? 2.648 -21.578 -7.531 1 96.25 84 ILE A C 1
ATOM 646 O O . ILE A 1 84 ? 1.437 -21.531 -7.758 1 96.25 84 ILE A O 1
ATOM 650 N N . ILE A 1 85 ? 3.354 -22.641 -7.793 1 97.12 85 ILE A N 1
ATOM 651 C CA . ILE A 1 85 ? 2.734 -23.828 -8.352 1 97.12 85 ILE A CA 1
ATOM 652 C C . ILE A 1 85 ? 1.722 -24.406 -7.363 1 97.12 85 ILE A C 1
ATOM 654 O O . ILE A 1 85 ? 0.598 -24.75 -7.742 1 97.12 85 ILE A O 1
ATOM 658 N N . THR A 1 86 ? 2.113 -24.469 -6.121 1 96.25 86 THR A N 1
ATOM 659 C CA . THR A 1 86 ? 1.227 -24.953 -5.07 1 96.25 86 THR A CA 1
ATOM 660 C C . THR A 1 86 ? -0.033 -24.094 -4.984 1 96.25 86 THR A C 1
ATOM 662 O O . THR A 1 86 ? -1.139 -24.625 -4.84 1 96.25 86 THR A O 1
ATOM 665 N N . THR A 1 87 ? 0.091 -22.844 -5.09 1 94.81 87 THR A N 1
ATOM 666 C CA . THR A 1 87 ? -1.028 -21.906 -5.031 1 94.81 87 THR A CA 1
ATOM 667 C C . THR A 1 87 ? -2.043 -22.203 -6.129 1 94.81 87 THR A C 1
ATOM 669 O O . THR A 1 87 ? -3.246 -22.281 -5.863 1 94.81 87 THR A O 1
ATOM 672 N N . PHE A 1 88 ? -1.558 -22.531 -7.285 1 96.56 88 PHE A N 1
ATOM 673 C CA . PHE A 1 88 ? -2.471 -22.703 -8.406 1 96.56 88 PHE A CA 1
ATOM 674 C C . PHE A 1 88 ? -2.969 -24.141 -8.477 1 96.56 88 PHE A C 1
ATOM 676 O O . PHE A 1 88 ? -4.035 -24.406 -9.039 1 96.56 88 PHE A O 1
ATOM 683 N N . ALA A 1 89 ? -2.193 -25.078 -7.914 1 96.56 89 ALA A N 1
ATOM 684 C CA . ALA A 1 89 ? -2.629 -26.469 -7.891 1 96.56 89 ALA A CA 1
ATOM 685 C C . ALA A 1 89 ? -3.922 -26.625 -7.098 1 96.56 89 ALA A C 1
ATOM 687 O O . ALA A 1 89 ? -4.762 -27.469 -7.422 1 96.56 89 ALA A O 1
ATOM 688 N N . GLU A 1 90 ? -4.055 -25.812 -6.125 1 92.75 90 GLU A N 1
ATOM 689 C CA . GLU A 1 90 ? -5.246 -25.844 -5.281 1 92.75 90 GLU A CA 1
ATOM 690 C C . GLU A 1 90 ? -6.441 -25.219 -5.988 1 92.75 90 GLU A C 1
ATOM 692 O O . GLU A 1 90 ? -7.59 -25.562 -5.715 1 92.75 90 GLU A O 1
ATOM 697 N N . ARG A 1 91 ? -6.254 -24.422 -6.91 1 93.44 91 ARG A N 1
ATOM 698 C CA . ARG A 1 91 ? -7.297 -23.656 -7.586 1 93.44 91 ARG A CA 1
ATOM 699 C C . ARG A 1 91 ? -7.645 -24.281 -8.938 1 93.44 91 ARG A C 1
ATOM 701 O O . ARG A 1 91 ? -8.82 -24.438 -9.273 1 93.44 91 ARG A O 1
ATOM 708 N N . ASP A 1 92 ? -6.637 -24.641 -9.711 1 95.25 92 ASP A N 1
ATOM 709 C CA . ASP A 1 92 ? -6.789 -25.109 -11.086 1 95.25 92 ASP A CA 1
ATOM 710 C C . ASP A 1 92 ? -5.57 -25.922 -11.531 1 95.25 92 ASP A C 1
ATOM 712 O O . ASP A 1 92 ? -4.504 -25.359 -11.773 1 95.25 92 ASP A O 1
ATOM 716 N N . SER A 1 93 ? -5.828 -27.203 -11.773 1 96.75 93 SER A N 1
ATOM 717 C CA . SER A 1 93 ? -4.738 -28.125 -12.086 1 96.75 93 SER A CA 1
ATOM 718 C C . SER A 1 93 ? -4.066 -27.75 -13.406 1 96.75 93 SER A C 1
ATOM 720 O O . SER A 1 93 ? -2.85 -27.891 -13.547 1 96.75 93 SER A O 1
ATOM 722 N N . GLU A 1 94 ? -4.824 -27.25 -14.297 1 96.69 94 GLU A N 1
ATOM 723 C CA . GLU A 1 94 ? -4.242 -26.875 -15.586 1 96.69 94 GLU A CA 1
ATOM 724 C C . GLU A 1 94 ? -3.289 -25.703 -15.438 1 96.69 94 GLU A C 1
ATOM 726 O O . GLU A 1 94 ? -2.223 -25.672 -16.047 1 96.69 94 GLU A O 1
ATOM 731 N N . GLU A 1 95 ? -3.648 -24.781 -14.609 1 97.19 95 GLU A N 1
ATOM 732 C CA . GLU A 1 95 ? -2.799 -23.625 -14.367 1 97.19 95 GLU A CA 1
ATOM 733 C C . GLU A 1 95 ? -1.516 -24.016 -13.641 1 97.19 95 GLU A C 1
ATOM 735 O O . GLU A 1 95 ? -0.443 -23.484 -13.93 1 97.19 95 GLU A O 1
ATOM 740 N N . ALA A 1 96 ? -1.645 -24.922 -12.758 1 97.5 96 ALA A N 1
ATOM 741 C CA . ALA A 1 96 ? -0.469 -25.438 -12.055 1 97.5 96 ALA A CA 1
ATOM 742 C C . ALA A 1 96 ? 0.505 -26.094 -13.031 1 97.5 96 ALA A C 1
ATOM 744 O O . ALA A 1 96 ? 1.718 -25.891 -12.93 1 97.5 96 ALA A O 1
ATOM 745 N N . LEU A 1 97 ? -0.018 -26.844 -13.938 1 97.44 97 LEU A N 1
ATOM 746 C CA . LEU A 1 97 ? 0.814 -27.531 -14.914 1 97.44 97 LEU A CA 1
ATOM 747 C C . LEU A 1 97 ? 1.47 -26.531 -15.867 1 97.44 97 LEU A C 1
ATOM 749 O O . LEU A 1 97 ? 2.607 -26.734 -16.297 1 97.44 97 LEU A O 1
ATOM 753 N N . PHE A 1 98 ? 0.743 -25.531 -16.188 1 97.31 98 PHE A N 1
ATOM 754 C CA . PHE A 1 98 ? 1.326 -24.453 -16.984 1 97.31 98 PHE A CA 1
ATOM 755 C C . PHE A 1 98 ? 2.559 -23.875 -16.297 1 97.31 98 PHE A C 1
ATOM 757 O O . PHE A 1 98 ? 3.615 -23.734 -16.922 1 97.31 98 PHE A O 1
ATOM 764 N N . LEU A 1 99 ? 2.479 -23.562 -15.047 1 97.38 99 LEU A N 1
ATOM 765 C CA . LEU A 1 99 ? 3.59 -23 -14.289 1 97.38 99 LEU A CA 1
ATOM 766 C C . LEU A 1 99 ? 4.742 -24 -14.188 1 97.38 99 LEU A C 1
ATOM 768 O O . LEU A 1 99 ? 5.91 -23.609 -14.211 1 97.38 99 LEU A O 1
ATOM 772 N N . PHE A 1 100 ? 4.371 -25.25 -14.062 1 97.81 100 PHE A N 1
ATOM 773 C CA . PHE A 1 100 ? 5.395 -26.281 -14.023 1 97.81 100 PHE A CA 1
ATOM 774 C C . PHE A 1 100 ? 6.191 -26.312 -15.32 1 97.81 100 PHE A C 1
ATOM 776 O O . PHE A 1 100 ? 7.414 -26.484 -15.297 1 97.81 100 PHE A O 1
ATOM 783 N N . GLN A 1 101 ? 5.508 -26.141 -16.359 1 97.31 101 GLN A N 1
ATOM 784 C CA . GLN A 1 101 ? 6.203 -26.078 -17.641 1 97.31 101 GLN A CA 1
ATOM 785 C C . GLN A 1 101 ? 7.141 -24.875 -17.688 1 97.31 101 GLN A C 1
ATOM 787 O O . GLN A 1 101 ? 8.258 -24.969 -18.203 1 97.31 101 GLN A O 1
ATOM 792 N N . GLU A 1 102 ? 6.695 -23.781 -17.203 1 96.5 102 GLU A N 1
ATOM 793 C CA . GLU A 1 102 ? 7.539 -22.594 -17.156 1 96.5 102 GLU A CA 1
ATOM 794 C C . GLU A 1 102 ? 8.766 -22.812 -16.281 1 96.5 102 GLU A C 1
ATOM 796 O O . GLU A 1 102 ? 9.859 -22.344 -16.594 1 96.5 102 GLU A O 1
ATOM 801 N N . LEU A 1 103 ? 8.57 -23.516 -15.133 1 96.56 103 LEU A N 1
ATOM 802 C CA . LEU A 1 103 ? 9.68 -23.891 -14.266 1 96.56 103 LEU A CA 1
ATOM 803 C C . LEU A 1 103 ? 10.727 -24.688 -15.031 1 96.56 103 LEU A C 1
ATOM 805 O O . LEU A 1 103 ? 11.922 -24.438 -14.914 1 96.56 103 LEU A O 1
ATOM 809 N N . ARG A 1 104 ? 10.32 -25.562 -15.836 1 95.88 104 ARG A N 1
ATOM 810 C CA . ARG A 1 104 ? 11.219 -26.391 -16.641 1 95.88 104 ARG A CA 1
ATOM 811 C C . ARG A 1 104 ? 11.953 -25.562 -17.672 1 95.88 104 ARG A C 1
ATOM 813 O O . ARG A 1 104 ? 13.125 -25.797 -17.969 1 95.88 104 ARG A O 1
ATOM 820 N N . ARG A 1 105 ? 11.258 -24.609 -18.203 1 95.38 105 ARG A N 1
ATOM 821 C CA . ARG A 1 105 ? 11.859 -23.734 -19.219 1 95.38 105 ARG A CA 1
ATOM 822 C C . ARG A 1 105 ? 12.992 -22.906 -18.609 1 95.38 105 ARG A C 1
ATOM 824 O O . ARG A 1 105 ? 13.93 -22.531 -19.312 1 95.38 105 ARG A O 1
ATOM 831 N N . GLU A 1 106 ? 12.867 -22.688 -17.297 1 93.75 106 GLU A N 1
ATOM 832 C CA . GLU A 1 106 ? 13.93 -21.984 -16.594 1 93.75 106 GLU A CA 1
ATOM 833 C C . GLU A 1 106 ? 15.07 -22.922 -16.234 1 93.75 106 GLU A C 1
ATOM 835 O O . GLU A 1 106 ? 16.016 -22.531 -15.531 1 93.75 106 GLU A O 1
ATOM 840 N N . ASN A 1 107 ? 14.945 -24.156 -16.625 1 94.62 107 ASN A N 1
ATOM 841 C CA . ASN A 1 107 ? 15.945 -25.188 -16.406 1 94.62 107 ASN A CA 1
ATOM 842 C C . ASN A 1 107 ? 16.125 -25.484 -14.914 1 94.62 107 ASN A C 1
ATOM 844 O O . ASN A 1 107 ? 17.25 -25.719 -14.461 1 94.62 107 ASN A O 1
ATOM 848 N N . LEU A 1 108 ? 15.086 -25.344 -14.203 1 95.25 108 LEU A N 1
ATOM 849 C CA . LEU A 1 108 ? 15.094 -25.719 -12.789 1 95.25 108 LEU A CA 1
ATOM 850 C C . LEU A 1 108 ? 14.57 -27.125 -12.594 1 95.25 108 LEU A C 1
ATOM 852 O O . LEU A 1 108 ? 13.672 -27.578 -13.312 1 95.25 108 LEU A O 1
ATOM 856 N N . VAL A 1 109 ? 15.117 -27.781 -11.57 1 94.31 109 VAL A N 1
ATOM 857 C CA . VAL A 1 109 ? 14.719 -29.156 -11.266 1 94.31 109 VAL A CA 1
ATOM 858 C C . VAL A 1 109 ? 13.711 -29.156 -10.109 1 94.31 109 VAL A C 1
ATOM 860 O O . VAL A 1 109 ? 14 -28.641 -9.031 1 94.31 109 VAL A O 1
ATOM 863 N N . PRO A 1 110 ? 12.531 -29.734 -10.422 1 95.25 110 PRO A N 1
ATOM 864 C CA . PRO A 1 110 ? 11.562 -29.812 -9.328 1 95.25 110 PRO A CA 1
ATOM 865 C C . PRO A 1 110 ? 12.055 -30.672 -8.172 1 95.25 110 PRO A C 1
ATOM 867 O O . PRO A 1 110 ? 12.719 -31.688 -8.398 1 95.25 110 PRO A O 1
ATOM 870 N N . ASP A 1 111 ? 11.719 -30.219 -7.023 1 94.75 111 ASP A N 1
ATOM 871 C CA . ASP A 1 111 ? 12.016 -31.062 -5.871 1 94.75 111 ASP A CA 1
ATOM 872 C C . ASP A 1 111 ? 10.898 -32.062 -5.629 1 94.75 111 ASP A C 1
ATOM 874 O O . ASP A 1 111 ? 9.938 -32.156 -6.402 1 94.75 111 ASP A O 1
ATOM 878 N N . ARG A 1 112 ? 11.102 -32.844 -4.621 1 95.5 112 ARG A N 1
ATOM 879 C CA . ARG A 1 112 ? 10.148 -33.906 -4.328 1 95.5 112 ARG A CA 1
ATOM 880 C C . ARG A 1 112 ? 8.766 -33.344 -4.039 1 95.5 112 ARG A C 1
ATOM 882 O O . ARG A 1 112 ? 7.754 -33.906 -4.477 1 95.5 112 ARG A O 1
ATOM 889 N N . TYR A 1 113 ? 8.727 -32.375 -3.334 1 96.5 113 TYR A N 1
ATOM 890 C CA . TYR A 1 113 ? 7.445 -31.766 -2.979 1 96.5 113 TYR A CA 1
ATOM 891 C C . TYR A 1 113 ? 6.723 -31.25 -4.219 1 96.5 113 TYR A C 1
ATOM 893 O O . TYR A 1 113 ? 5.531 -31.516 -4.398 1 96.5 113 TYR A O 1
ATOM 901 N N . THR A 1 114 ? 7.492 -30.531 -5.008 1 96.19 114 THR A N 1
ATOM 902 C CA . THR A 1 114 ? 6.922 -30.016 -6.242 1 96.19 114 THR A CA 1
ATOM 903 C C . THR A 1 114 ? 6.414 -31.156 -7.125 1 96.19 114 THR A C 1
ATOM 905 O O . THR A 1 114 ? 5.312 -31.078 -7.672 1 96.19 114 THR A O 1
ATOM 908 N N . PHE A 1 115 ? 7.199 -32.125 -7.203 1 95.94 115 PHE A N 1
ATOM 909 C CA . PHE A 1 115 ? 6.836 -33.25 -8.023 1 95.94 115 PHE A CA 1
ATOM 910 C C . PHE A 1 115 ? 5.539 -33.906 -7.531 1 95.94 115 PHE A C 1
ATOM 912 O O . PHE A 1 115 ? 4.676 -34.25 -8.328 1 95.94 115 PHE A O 1
ATOM 919 N N . SER A 1 116 ? 5.371 -34.031 -6.332 1 97.62 116 SER A N 1
ATOM 920 C CA . SER A 1 116 ? 4.16 -34.594 -5.762 1 97.62 116 SER A CA 1
ATOM 921 C C . SER A 1 116 ? 2.932 -33.75 -6.098 1 97.62 116 SER A C 1
ATOM 923 O O . SER A 1 116 ? 1.86 -34.312 -6.379 1 97.62 116 SER A O 1
ATOM 925 N N . ILE A 1 117 ? 3.053 -32.531 -6.055 1 97.25 117 ILE A N 1
ATOM 926 C CA . ILE A 1 117 ? 1.961 -31.625 -6.367 1 97.25 117 ILE A CA 1
ATOM 927 C C . ILE A 1 117 ? 1.559 -31.781 -7.832 1 97.25 117 ILE A C 1
ATOM 929 O O . ILE A 1 117 ? 0.369 -31.828 -8.156 1 97.25 117 ILE A O 1
ATOM 933 N N . ILE A 1 118 ? 2.537 -31.859 -8.641 1 97 118 ILE A N 1
ATOM 934 C CA . ILE A 1 118 ? 2.299 -31.953 -10.078 1 97 118 ILE A CA 1
ATOM 935 C C . ILE A 1 118 ? 1.669 -33.312 -10.414 1 97 118 ILE A C 1
ATOM 937 O O . ILE A 1 118 ? 0.793 -33.406 -11.273 1 97 118 ILE A O 1
ATOM 941 N N . LEU A 1 119 ? 2.066 -34.312 -9.75 1 97 119 LEU A N 1
ATOM 942 C CA . LEU A 1 119 ? 1.473 -35.625 -9.953 1 97 119 LEU A CA 1
ATOM 943 C C . LEU A 1 119 ? -0.008 -35.625 -9.594 1 97 119 LEU A C 1
ATOM 945 O O . LEU A 1 119 ? -0.829 -36.188 -10.305 1 97 119 LEU A O 1
ATOM 949 N N . LYS A 1 120 ? -0.312 -35 -8.539 1 97.19 120 LYS A N 1
ATOM 950 C CA . LYS A 1 120 ? -1.707 -34.875 -8.133 1 97.19 120 LYS A CA 1
ATOM 951 C C . LYS A 1 120 ? -2.506 -34.062 -9.156 1 97.19 120 LYS A C 1
ATOM 953 O O . LYS A 1 120 ? -3.664 -34.375 -9.43 1 97.19 120 LYS A O 1
ATOM 958 N N . ALA A 1 121 ? -1.903 -33.062 -9.664 1 96.56 121 ALA A N 1
ATOM 959 C CA . ALA A 1 121 ? -2.566 -32.25 -10.672 1 96.56 121 ALA A CA 1
ATOM 960 C C . ALA A 1 121 ? -2.842 -33.062 -11.938 1 96.56 121 ALA A C 1
ATOM 962 O O . ALA A 1 121 ? -3.926 -32.938 -12.523 1 96.56 121 ALA A O 1
ATOM 963 N N . TYR A 1 122 ? -1.898 -33.844 -12.359 1 95.25 122 TYR A N 1
ATOM 964 C CA . TYR A 1 122 ? -2.09 -34.719 -13.516 1 95.25 122 TYR A CA 1
ATOM 965 C C . TYR A 1 122 ? -3.223 -35.719 -13.273 1 95.25 122 TYR A C 1
ATOM 967 O O . TYR A 1 122 ? -4.078 -35.906 -14.141 1 95.25 122 TYR A O 1
ATOM 975 N N . ALA A 1 123 ? -3.234 -36.25 -12.094 1 95.56 123 ALA A N 1
ATOM 976 C CA . ALA A 1 123 ? -4.262 -37.219 -11.734 1 95.56 123 ALA A CA 1
ATOM 977 C C . ALA A 1 123 ? -5.648 -36.594 -11.75 1 95.56 123 ALA A C 1
ATOM 979 O O . ALA A 1 123 ? -6.617 -37.188 -12.203 1 95.56 123 ALA A O 1
ATOM 980 N N . SER A 1 124 ? -5.754 -35.469 -11.258 1 94.69 124 SER A N 1
ATOM 981 C CA . SER A 1 124 ? -7.02 -34.719 -11.227 1 94.69 124 SER A CA 1
ATOM 982 C C . SER A 1 124 ? -7.539 -34.469 -12.633 1 94.69 124 SER A C 1
ATOM 984 O O . SER A 1 124 ? -8.734 -34.625 -12.906 1 94.69 124 SER A O 1
ATOM 986 N N . LEU A 1 125 ? -6.703 -34.062 -13.547 1 93.69 125 LEU A N 1
ATOM 987 C CA . LEU A 1 125 ? -7.094 -33.781 -14.922 1 93.69 125 LEU A CA 1
ATOM 988 C C . LEU A 1 125 ? -7.496 -35.031 -15.664 1 93.69 125 LEU A C 1
ATOM 990 O O . LEU A 1 125 ? -8.422 -35.031 -16.484 1 93.69 125 LEU A O 1
ATOM 994 N N . ALA A 1 126 ? -6.855 -36.062 -15.359 1 91.94 126 ALA A N 1
ATOM 995 C CA . ALA A 1 126 ? -7.188 -37.344 -15.977 1 91.94 126 ALA A CA 1
ATOM 996 C C . ALA A 1 126 ? -8.578 -37.812 -15.562 1 91.94 126 ALA A C 1
ATOM 998 O O . ALA A 1 126 ? -9.336 -38.344 -16.391 1 91.94 126 ALA A O 1
ATOM 999 N N . THR A 1 127 ? -8.898 -37.594 -14.344 1 90.12 127 THR A N 1
ATOM 1000 C CA . THR A 1 127 ? -10.203 -37.969 -13.828 1 90.12 127 THR A CA 1
ATOM 1001 C C . THR A 1 127 ? -11.305 -37.094 -14.414 1 90.12 127 THR A C 1
ATOM 1003 O O . THR A 1 127 ? -12.391 -37.594 -14.742 1 90.12 127 THR A O 1
ATOM 1006 N N . GLU A 1 128 ? -11.078 -35.844 -14.477 1 87.5 128 GLU A N 1
ATOM 1007 C CA . GLU A 1 128 ? -12.07 -34.906 -15.016 1 87.5 128 GLU A CA 1
ATOM 1008 C C . GLU A 1 128 ? -12.359 -35.219 -16.484 1 87.5 128 GLU A C 1
ATOM 1010 O O . GLU A 1 128 ? -13.5 -35.094 -16.938 1 87.5 128 GLU A O 1
ATOM 1015 N N . ARG A 1 129 ? -11.398 -35.469 -17.312 1 80.94 129 ARG A N 1
ATOM 1016 C CA . ARG A 1 129 ? -11.578 -35.781 -18.719 1 80.94 129 ARG A CA 1
ATOM 1017 C C . ARG A 1 129 ? -12.359 -37.062 -18.906 1 80.94 129 ARG A C 1
ATOM 1019 O O . ARG A 1 129 ? -13.039 -37.25 -19.906 1 80.94 129 ARG A O 1
ATOM 1026 N N . HIS A 1 130 ? -12.375 -37.969 -18 1 75.88 130 HIS A N 1
ATOM 1027 C CA . HIS A 1 130 ? -13.102 -39.219 -18.062 1 75.88 130 HIS A CA 1
ATOM 1028 C C . HIS A 1 130 ? -14.477 -39.094 -17.406 1 75.88 130 HIS A C 1
ATOM 1030 O O . HIS A 1 130 ? -15.336 -39.969 -17.609 1 75.88 130 HIS A O 1
ATOM 1036 N N . ALA A 1 131 ? -14.758 -37.938 -16.906 1 67.06 131 ALA A N 1
ATOM 1037 C CA . ALA A 1 131 ? -16.078 -37.719 -16.328 1 67.06 131 ALA A CA 1
ATOM 1038 C C . ALA A 1 131 ? -16.984 -37 -17.312 1 67.06 131 ALA A C 1
ATOM 1040 O O . ALA A 1 131 ? -16.516 -36.281 -18.188 1 67.06 131 ALA A O 1
ATOM 1041 N N . MET B 1 1 ? -13.344 -11.516 0.661 1 47.09 1 MET B N 1
ATOM 1042 C CA . MET B 1 1 ? -12.156 -12.359 0.663 1 47.09 1 MET B CA 1
ATOM 1043 C C . MET B 1 1 ? -10.977 -11.641 1.306 1 47.09 1 MET B C 1
ATOM 1045 O O . MET B 1 1 ? -10.688 -10.492 0.964 1 47.09 1 MET B O 1
ATOM 1049 N N . HIS B 1 2 ? -10.859 -11.852 2.715 1 53.25 2 HIS B N 1
ATOM 1050 C CA . HIS B 1 2 ? -9.906 -11.367 3.705 1 53.25 2 HIS B CA 1
ATOM 1051 C C . HIS B 1 2 ? -8.484 -11.82 3.373 1 53.25 2 HIS B C 1
ATOM 1053 O O . HIS B 1 2 ? -8.289 -12.906 2.82 1 53.25 2 HIS B O 1
ATOM 1059 N N . LEU B 1 3 ? -7.672 -10.812 2.959 1 60.19 3 LEU B N 1
ATOM 1060 C CA . LEU B 1 3 ? -6.258 -11.164 2.984 1 60.19 3 LEU B CA 1
ATOM 1061 C C . LEU B 1 3 ? -5.965 -12.172 4.098 1 60.19 3 LEU B C 1
ATOM 1063 O O . LEU B 1 3 ? -4.809 -12.359 4.477 1 60.19 3 LEU B O 1
ATOM 1067 N N . ASP B 1 4 ? -6.852 -13.078 4.43 1 53.72 4 ASP B N 1
ATOM 1068 C CA . ASP B 1 4 ? -6.648 -14.039 5.508 1 53.72 4 ASP B CA 1
ATOM 1069 C C . ASP B 1 4 ? -5.668 -15.133 5.09 1 53.72 4 ASP B C 1
ATOM 1071 O O . ASP B 1 4 ? -5.848 -15.773 4.055 1 53.72 4 ASP B O 1
ATOM 1075 N N . GLY B 1 5 ? -4.477 -15.289 5.863 1 51.97 5 GLY B N 1
ATOM 1076 C CA . GLY B 1 5 ? -3.588 -16.438 5.957 1 51.97 5 GLY B CA 1
ATOM 1077 C C . GLY B 1 5 ? -2.645 -16.562 4.777 1 51.97 5 GLY B C 1
ATOM 1078 O O . GLY B 1 5 ? -2.051 -17.609 4.555 1 51.97 5 GLY B O 1
ATOM 1079 N N . ASN B 1 6 ? -2.639 -15.57 3.855 1 58.19 6 ASN B N 1
ATOM 1080 C CA . ASN B 1 6 ? -1.933 -15.875 2.617 1 58.19 6 ASN B CA 1
ATOM 1081 C C . ASN B 1 6 ? -0.516 -15.312 2.623 1 58.19 6 ASN B C 1
ATOM 1083 O O . ASN B 1 6 ? 0.192 -15.391 1.616 1 58.19 6 ASN B O 1
ATOM 1087 N N . GLY B 1 7 ? -0.129 -14.867 3.795 1 66.81 7 GLY B N 1
ATOM 1088 C CA . GLY B 1 7 ? 1.263 -14.469 3.934 1 66.81 7 GLY B CA 1
ATOM 1089 C C . GLY B 1 7 ? 1.503 -13.008 3.59 1 66.81 7 GLY B C 1
ATOM 1090 O O . GLY B 1 7 ? 2.568 -12.461 3.885 1 66.81 7 GLY B O 1
ATOM 1091 N N . PHE B 1 8 ? 0.527 -12.484 2.883 1 78.5 8 PHE B N 1
ATOM 1092 C CA . PHE B 1 8 ? 0.695 -11.047 2.689 1 78.5 8 PHE B CA 1
ATOM 1093 C C . PHE B 1 8 ? 0.203 -10.273 3.908 1 78.5 8 PHE B C 1
ATOM 1095 O O . PHE B 1 8 ? -0.972 -9.914 3.986 1 78.5 8 PHE B O 1
ATOM 1102 N N . ASP B 1 9 ? 1.134 -10.125 4.824 1 79.94 9 ASP B N 1
ATOM 1103 C CA . ASP B 1 9 ? 0.771 -9.539 6.109 1 79.94 9 ASP B CA 1
ATOM 1104 C C . ASP B 1 9 ? 1.486 -8.203 6.328 1 79.94 9 ASP B C 1
ATOM 1106 O O . ASP B 1 9 ? 2.086 -7.66 5.402 1 79.94 9 ASP B O 1
ATOM 1110 N N . SER B 1 10 ? 1.323 -7.746 7.551 1 79.44 10 SER B N 1
ATOM 1111 C CA . SER B 1 10 ? 1.882 -6.449 7.926 1 79.44 10 SER B CA 1
ATOM 1112 C C . SER B 1 10 ? 3.391 -6.418 7.711 1 79.44 10 SER B C 1
ATOM 1114 O O . SER B 1 10 ? 3.934 -5.422 7.23 1 79.44 10 SER B O 1
ATOM 1116 N N . ALA B 1 11 ? 3.973 -7.5 8.023 1 82.38 11 ALA B N 1
ATOM 1117 C CA . ALA B 1 11 ? 5.426 -7.543 7.906 1 82.38 11 ALA B CA 1
ATOM 1118 C C . ALA B 1 11 ? 5.859 -7.441 6.445 1 82.38 11 ALA B C 1
ATOM 1120 O O . ALA B 1 11 ? 6.828 -6.746 6.125 1 82.38 11 ALA B O 1
ATOM 1121 N N . THR B 1 12 ? 5.207 -8.109 5.621 1 83.69 12 THR B N 1
ATOM 1122 C CA . THR B 1 12 ? 5.516 -8.078 4.195 1 83.69 12 THR B CA 1
ATOM 1123 C C . THR B 1 12 ? 5.324 -6.68 3.625 1 83.69 12 THR B C 1
ATOM 1125 O O . THR B 1 12 ? 6.191 -6.172 2.906 1 83.69 12 THR B O 1
ATOM 1128 N N . LEU B 1 13 ? 4.27 -6.051 4.012 1 85.75 13 LEU B N 1
ATOM 1129 C CA . LEU B 1 13 ? 3.973 -4.711 3.518 1 85.75 13 LEU B CA 1
ATOM 1130 C C . LEU B 1 13 ? 4.996 -3.705 4.031 1 85.75 13 LEU B C 1
ATOM 1132 O O . LEU B 1 13 ? 5.488 -2.867 3.271 1 85.75 13 LEU B O 1
ATOM 1136 N N . LEU B 1 14 ? 5.328 -3.814 5.227 1 84.62 14 LEU B N 1
ATOM 1137 C CA . LEU B 1 14 ? 6.309 -2.914 5.824 1 84.62 14 LEU B CA 1
ATOM 1138 C C . LEU B 1 14 ? 7.676 -3.088 5.176 1 84.62 14 LEU B C 1
ATOM 1140 O O . LEU B 1 14 ? 8.398 -2.111 4.973 1 84.62 14 LEU B O 1
ATOM 1144 N N . SER B 1 15 ? 8.023 -4.348 4.891 1 87.31 15 SER B N 1
ATOM 1145 C CA . SER B 1 15 ? 9.312 -4.598 4.254 1 87.31 15 SER B CA 1
ATOM 1146 C C . SER B 1 15 ? 9.406 -3.904 2.9 1 87.31 15 SER B C 1
ATOM 1148 O O . SER B 1 15 ?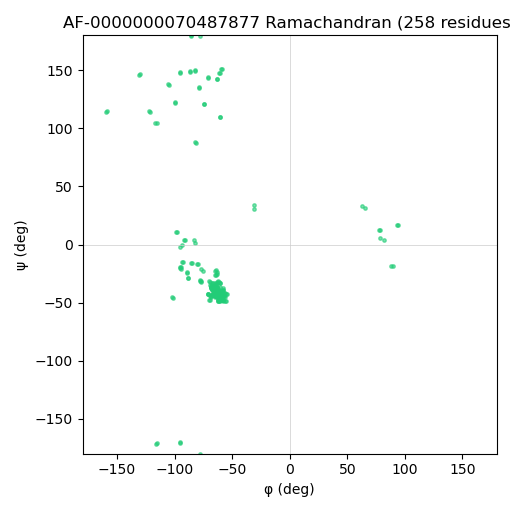 10.484 -3.451 2.5 1 87.31 15 SER B O 1
ATOM 1150 N N . VAL B 1 16 ? 8.328 -3.803 2.236 1 88.12 16 VAL B N 1
ATOM 1151 C CA . VAL B 1 16 ? 8.289 -3.096 0.96 1 88.12 16 VAL B CA 1
ATOM 1152 C C . VAL B 1 16 ? 8.469 -1.598 1.193 1 88.12 16 VAL B C 1
ATOM 1154 O O . VAL B 1 16 ? 9.32 -0.964 0.573 1 88.12 16 VAL B O 1
ATOM 1157 N N . LEU B 1 17 ? 7.75 -1.092 2.117 1 87.12 17 LEU B N 1
ATOM 1158 C CA . LEU B 1 17 ? 7.777 0.338 2.402 1 87.12 17 LEU B CA 1
ATOM 1159 C C . LEU B 1 17 ? 9.164 0.775 2.859 1 87.12 17 LEU B C 1
ATOM 1161 O O . LEU B 1 17 ? 9.633 1.853 2.488 1 87.12 17 LEU B O 1
ATOM 1165 N N . TYR B 1 18 ? 9.781 -0.052 3.596 1 86.81 18 TYR B N 1
ATOM 1166 C CA . TYR B 1 18 ? 11.086 0.294 4.145 1 86.81 18 TYR B CA 1
ATOM 1167 C C . TYR B 1 18 ? 12.188 0.086 3.113 1 86.81 18 TYR B C 1
ATOM 1169 O O . TYR B 1 18 ? 13.297 0.602 3.266 1 86.81 18 TYR B O 1
ATOM 1177 N N . GLY B 1 19 ? 11.852 -0.651 2.125 1 88.06 19 GLY B N 1
ATOM 1178 C CA . GLY B 1 19 ? 12.812 -0.855 1.055 1 88.06 19 GLY B CA 1
ATOM 1179 C C . GLY B 1 19 ? 12.789 0.243 0.008 1 88.06 19 GLY B C 1
ATOM 1180 O O . GLY B 1 19 ? 13.75 0.412 -0.747 1 88.06 19 GLY B O 1
ATOM 1181 N N . LEU B 1 20 ? 11.773 1.021 -0.014 1 89.44 20 LEU B N 1
ATOM 1182 C CA . LEU B 1 20 ? 11.617 2.092 -0.993 1 89.44 20 LEU B CA 1
ATOM 1183 C C . LEU B 1 20 ? 12.391 3.334 -0.568 1 89.44 20 LEU B C 1
ATOM 1185 O O . LEU B 1 20 ? 12.594 3.57 0.625 1 89.44 20 LEU B O 1
ATOM 1189 N N . ASP B 1 21 ? 12.875 4.125 -1.502 1 90.88 21 ASP B N 1
ATOM 1190 C CA . ASP B 1 21 ? 13.43 5.441 -1.194 1 90.88 21 ASP B CA 1
ATOM 1191 C C . ASP B 1 21 ? 12.32 6.461 -0.95 1 90.88 21 ASP B C 1
ATOM 1193 O O . ASP B 1 21 ? 11.133 6.129 -1.02 1 90.88 21 ASP B O 1
ATOM 1197 N N . ASP B 1 22 ? 12.656 7.691 -0.664 1 89.5 22 ASP B N 1
ATOM 1198 C CA . ASP B 1 22 ? 11.688 8.727 -0.314 1 89.5 22 ASP B CA 1
ATOM 1199 C C . ASP B 1 22 ? 10.695 8.961 -1.454 1 89.5 22 ASP B C 1
ATOM 1201 O O . ASP B 1 22 ? 9.5 9.141 -1.219 1 89.5 22 ASP B O 1
ATOM 1205 N N . ASN B 1 23 ? 11.141 8.961 -2.545 1 92.25 23 ASN B N 1
ATOM 1206 C CA . ASN B 1 23 ? 10.281 9.148 -3.705 1 92.25 23 ASN B CA 1
ATOM 1207 C C . ASN B 1 23 ? 9.297 7.992 -3.863 1 92.25 23 ASN B C 1
ATOM 1209 O O . ASN B 1 23 ? 8.117 8.211 -4.168 1 92.25 23 ASN B O 1
ATOM 1213 N N . GLY B 1 24 ? 9.789 6.781 -3.656 1 92.5 24 GLY B N 1
ATOM 1214 C CA . GLY B 1 24 ? 8.93 5.613 -3.709 1 92.5 24 GLY B CA 1
ATOM 1215 C C . GLY B 1 24 ? 7.832 5.633 -2.658 1 92.5 24 GLY B C 1
ATOM 1216 O O . GLY B 1 24 ? 6.676 5.324 -2.953 1 92.5 24 GLY B O 1
ATOM 1217 N N . VAL B 1 25 ? 8.195 5.996 -1.502 1 91.5 25 VAL B N 1
ATOM 1218 C CA . VAL B 1 25 ? 7.215 6.062 -0.422 1 91.5 25 VAL B CA 1
ATOM 1219 C C . VAL B 1 25 ? 6.18 7.141 -0.729 1 91.5 25 VAL B C 1
ATOM 1221 O O . VAL B 1 25 ? 4.98 6.938 -0.519 1 91.5 25 VAL B O 1
ATOM 1224 N N . THR B 1 26 ? 6.645 8.25 -1.199 1 91.75 26 THR B N 1
ATOM 1225 C CA . THR B 1 26 ? 5.734 9.328 -1.568 1 91.75 26 THR B CA 1
ATOM 1226 C C . THR B 1 26 ? 4.727 8.859 -2.611 1 91.75 26 THR B C 1
ATOM 1228 O O . THR B 1 26 ? 3.525 9.102 -2.477 1 91.75 26 THR B O 1
ATOM 1231 N N . LYS B 1 27 ? 5.219 8.156 -3.574 1 92.62 27 LYS B N 1
ATOM 1232 C CA . LYS B 1 27 ? 4.34 7.613 -4.605 1 92.62 27 LYS B CA 1
ATOM 1233 C C . LYS B 1 27 ? 3.355 6.609 -4.012 1 92.62 27 LYS B C 1
ATOM 1235 O O . LYS B 1 27 ? 2.174 6.605 -4.367 1 92.62 27 LYS B O 1
ATOM 1240 N N . PHE B 1 28 ? 3.889 5.84 -3.145 1 92.31 28 PHE B N 1
ATOM 1241 C CA . PHE B 1 28 ? 3.047 4.859 -2.469 1 92.31 28 PHE B CA 1
ATOM 1242 C C . PHE B 1 28 ? 1.904 5.543 -1.729 1 92.31 28 PHE B C 1
ATOM 1244 O O . PHE B 1 28 ? 0.75 5.121 -1.834 1 92.31 28 PHE B O 1
ATOM 1251 N N . LEU B 1 29 ? 2.16 6.559 -1.019 1 91 29 LEU B N 1
ATOM 1252 C CA . LEU B 1 29 ? 1.158 7.281 -0.245 1 91 29 LEU B CA 1
ATOM 1253 C C . LEU B 1 29 ? 0.107 7.898 -1.16 1 91 29 LEU B C 1
ATOM 1255 O O . LEU B 1 29 ? -1.089 7.848 -0.862 1 91 29 LEU B O 1
ATOM 1259 N N . PHE B 1 30 ? 0.559 8.398 -2.227 1 91 30 PHE B N 1
ATOM 1260 C CA . PHE B 1 30 ? -0.357 8.984 -3.197 1 91 30 PHE B CA 1
ATOM 1261 C C . PHE B 1 30 ? -1.246 7.918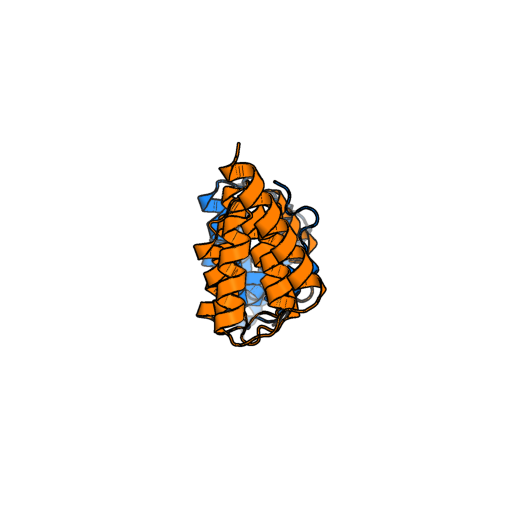 -3.818 1 91 30 PHE B C 1
ATOM 1263 O O . PHE B 1 30 ? -2.439 8.141 -4.031 1 91 30 PHE B O 1
ATOM 1270 N N . GLN B 1 31 ? -0.654 6.867 -4.133 1 89.94 31 GLN B N 1
ATOM 1271 C CA . GLN B 1 31 ? -1.435 5.789 -4.73 1 89.94 31 GLN B CA 1
ATOM 1272 C C . GLN B 1 31 ? -2.492 5.273 -3.76 1 89.94 31 GLN B C 1
ATOM 1274 O O . GLN B 1 31 ? -3.598 4.914 -4.172 1 89.94 31 GLN B O 1
ATOM 1279 N N . LEU B 1 32 ? -2.084 5.207 -2.541 1 90.31 32 LEU B N 1
ATOM 1280 C CA . LEU B 1 32 ? -3.053 4.812 -1.523 1 90.31 32 LEU B CA 1
ATOM 1281 C C . LEU B 1 32 ? -4.215 5.797 -1.471 1 90.31 32 LEU B C 1
ATOM 1283 O O . LEU B 1 32 ? -5.379 5.391 -1.419 1 90.31 32 LEU B O 1
ATOM 1287 N N . HIS B 1 33 ? -3.914 6.996 -1.465 1 89.38 33 HIS B N 1
ATOM 1288 C CA . HIS B 1 33 ? -4.93 8.039 -1.486 1 89.38 33 HIS B CA 1
ATOM 1289 C C . HIS B 1 33 ? -5.836 7.902 -2.705 1 89.38 33 HIS B C 1
ATOM 1291 O O . HIS B 1 33 ? -7.062 7.93 -2.578 1 89.38 33 HIS B O 1
ATOM 1297 N N . CYS B 1 34 ? -5.266 7.738 -3.811 1 91.31 34 CYS B N 1
ATOM 1298 C CA . CYS B 1 34 ? -6.039 7.602 -5.039 1 91.31 34 CYS B CA 1
ATOM 1299 C C . CYS B 1 34 ? -6.945 6.379 -4.984 1 91.31 34 CYS B C 1
ATOM 1301 O O . CYS B 1 34 ? -8.078 6.414 -5.473 1 91.31 34 CYS B O 1
ATOM 1303 N N . LEU B 1 35 ? -6.438 5.367 -4.465 1 91.44 35 LEU B N 1
ATOM 1304 C CA . LEU B 1 35 ? -7.203 4.129 -4.359 1 91.44 35 LEU B CA 1
ATOM 1305 C C . LEU B 1 35 ? -8.477 4.344 -3.551 1 91.44 35 LEU B C 1
ATOM 1307 O O . LEU B 1 35 ? -9.539 3.824 -3.904 1 91.44 35 LEU B O 1
ATOM 1311 N N . THR B 1 36 ? -8.43 5.086 -2.455 1 89.38 36 THR B N 1
ATOM 1312 C CA . THR B 1 36 ? -9.602 5.355 -1.629 1 89.38 36 THR B CA 1
ATOM 1313 C C . THR B 1 36 ? -10.641 6.156 -2.408 1 89.38 36 THR B C 1
ATOM 1315 O O . THR B 1 36 ? -11.836 5.895 -2.305 1 89.38 36 THR B O 1
ATOM 1318 N N . ILE B 1 37 ? -10.133 7.043 -3.178 1 89.69 37 ILE B N 1
ATOM 1319 C CA . ILE B 1 37 ? -11.031 7.875 -3.977 1 89.69 37 ILE B CA 1
ATOM 1320 C C . ILE B 1 37 ? -11.711 7.023 -5.043 1 89.69 37 ILE B C 1
ATOM 1322 O O . ILE B 1 37 ? -12.938 7.086 -5.207 1 89.69 37 ILE B O 1
ATOM 1326 N N . LYS B 1 38 ? -10.977 6.23 -5.684 1 90.5 38 LYS B N 1
ATOM 1327 C CA . LYS B 1 38 ? -11.477 5.426 -6.793 1 90.5 38 LYS B CA 1
ATOM 1328 C C . LYS B 1 38 ? -12.477 4.383 -6.309 1 90.5 38 LYS B C 1
ATOM 1330 O O . LYS B 1 38 ? -13.43 4.051 -7.02 1 90.5 38 LYS B O 1
ATOM 1335 N N . THR B 1 39 ? -12.258 3.902 -5.145 1 91.38 39 THR B N 1
ATOM 1336 C CA . THR B 1 39 ? -13.117 2.848 -4.621 1 91.38 39 THR B CA 1
ATOM 1337 C C . THR B 1 39 ? -14.266 3.439 -3.807 1 91.38 39 THR B C 1
ATOM 1339 O O . THR B 1 39 ? -15.227 2.742 -3.479 1 91.38 39 THR B O 1
ATOM 1342 N N . GLY B 1 40 ? -14.172 4.699 -3.424 1 89.44 40 GLY B N 1
ATOM 1343 C CA . GLY B 1 40 ? -15.172 5.34 -2.576 1 89.44 40 GLY B CA 1
ATOM 1344 C C . GLY B 1 40 ? -15.031 4.965 -1.112 1 89.44 40 GLY B C 1
ATOM 1345 O O . GLY B 1 40 ? -15.969 5.156 -0.329 1 89.44 40 GLY B O 1
ATOM 1346 N N . PHE B 1 41 ? -13.93 4.355 -0.807 1 89.56 41 PHE B N 1
ATOM 1347 C CA . PHE B 1 41 ? -13.633 4.004 0.578 1 89.56 41 PHE B CA 1
ATOM 1348 C C . PHE B 1 41 ? -13.125 5.219 1.347 1 89.56 41 PHE B C 1
ATOM 1350 O O . PHE B 1 41 ? -12.312 5.992 0.831 1 89.56 41 PHE B O 1
ATOM 1357 N N . THR B 1 42 ? -13.648 5.426 2.572 1 89.69 42 THR B N 1
ATOM 1358 C CA . THR B 1 42 ? -13.18 6.52 3.414 1 89.69 42 THR B CA 1
ATOM 1359 C C . THR B 1 42 ? -12.281 5.992 4.531 1 89.69 42 THR B C 1
ATOM 1361 O O . THR B 1 42 ? -12.586 4.969 5.148 1 89.69 42 THR B O 1
ATOM 1364 N N . LEU B 1 43 ? -11.266 6.734 4.699 1 91.25 43 LEU B N 1
ATOM 1365 C CA . LEU B 1 43 ? -10.344 6.348 5.758 1 91.25 43 LEU B CA 1
ATOM 1366 C C . LEU B 1 43 ? -10.773 6.93 7.098 1 91.25 43 LEU B C 1
ATOM 1368 O O . LEU B 1 43 ? -11.398 7.996 7.145 1 91.25 43 LEU B O 1
ATOM 1372 N N . LYS B 1 44 ? -10.438 6.16 8.102 1 90.38 44 LYS B N 1
ATOM 1373 C CA . LYS B 1 44 ? -10.562 6.734 9.438 1 90.38 44 LYS B CA 1
ATOM 1374 C C . LYS B 1 44 ? -9.695 7.98 9.578 1 90.38 44 LYS B C 1
ATOM 1376 O O . LYS B 1 44 ? -8.617 8.062 9 1 90.38 44 LYS B O 1
ATOM 1381 N N . ILE B 1 45 ? -10.156 8.812 10.406 1 91.38 45 ILE B N 1
ATOM 1382 C CA . ILE B 1 45 ? -9.5 10.109 10.547 1 91.38 45 ILE B CA 1
ATOM 1383 C C . ILE B 1 45 ? -8.078 9.922 11.062 1 91.38 45 ILE B C 1
ATOM 1385 O O . ILE B 1 45 ? -7.164 10.656 10.68 1 91.38 45 ILE B O 1
ATOM 1389 N N . GLU B 1 46 ? -7.871 8.977 11.922 1 91.31 46 GLU B N 1
ATOM 1390 C CA . GLU B 1 46 ? -6.539 8.703 12.445 1 91.31 46 GLU B CA 1
ATOM 1391 C C . GLU B 1 46 ? -5.594 8.234 11.336 1 91.31 46 GLU B C 1
ATOM 1393 O O . GLU B 1 46 ? -4.406 8.555 11.352 1 91.31 46 GLU B O 1
ATOM 1398 N N . VAL B 1 47 ? -6.129 7.484 10.453 1 91.5 47 VAL B N 1
ATOM 1399 C CA . VAL B 1 47 ? -5.328 7.008 9.328 1 91.5 47 VAL B CA 1
ATOM 1400 C C . VAL B 1 47 ? -5.02 8.164 8.383 1 91.5 47 VAL B C 1
ATOM 1402 O O . VAL B 1 47 ? -3.885 8.32 7.934 1 91.5 47 VAL B O 1
ATOM 1405 N N . THR B 1 48 ? -6.027 8.93 8.188 1 93.25 48 THR B N 1
ATOM 1406 C CA . THR B 1 48 ? -5.863 10.094 7.32 1 93.25 48 THR B CA 1
ATOM 1407 C C . THR B 1 48 ? -4.789 11.031 7.867 1 93.25 48 THR B C 1
ATOM 1409 O O . THR B 1 48 ? -3.896 11.453 7.133 1 93.25 48 THR B O 1
ATOM 1412 N N . THR B 1 49 ? -4.844 11.328 9.117 1 93.5 49 THR B N 1
ATOM 1413 C CA . THR B 1 49 ? -3.875 12.242 9.703 1 93.5 49 THR B CA 1
ATOM 1414 C C . THR B 1 49 ? -2.475 11.641 9.68 1 93.5 49 THR B C 1
ATOM 1416 O O . THR B 1 49 ? -1.488 12.352 9.461 1 93.5 49 THR B O 1
ATOM 1419 N N . ALA B 1 50 ? -2.381 10.328 9.883 1 91.81 50 ALA B N 1
ATOM 1420 C CA . ALA B 1 50 ? -1.092 9.641 9.797 1 91.81 50 ALA B CA 1
ATOM 1421 C C . ALA B 1 50 ? -0.531 9.711 8.383 1 91.81 50 ALA B C 1
ATOM 1423 O O . ALA B 1 50 ? 0.669 9.93 8.188 1 91.81 50 ALA B O 1
ATOM 1424 N N . LEU B 1 51 ? -1.32 9.531 7.449 1 92.12 51 LEU B N 1
ATOM 1425 C CA . LEU B 1 51 ? -0.934 9.609 6.043 1 92.12 51 LEU B CA 1
ATOM 1426 C C . LEU B 1 51 ? -0.427 11.008 5.695 1 92.12 51 LEU B C 1
ATOM 1428 O O . LEU B 1 51 ? 0.608 11.148 5.043 1 92.12 51 LEU B O 1
ATOM 1432 N N . VAL B 1 52 ? -1.117 11.969 6.129 1 93.81 52 VAL B N 1
ATOM 1433 C CA . VAL B 1 52 ? -0.74 13.352 5.875 1 93.81 52 VAL B CA 1
ATOM 1434 C C . VAL B 1 52 ? 0.611 13.648 6.523 1 93.81 52 VAL B C 1
ATOM 1436 O O . VAL B 1 52 ? 1.482 14.266 5.906 1 93.81 52 VAL B O 1
ATOM 1439 N N . LYS B 1 53 ? 0.759 13.289 7.754 1 93.94 53 LYS B N 1
ATOM 1440 C CA . LYS B 1 53 ? 2.023 13.508 8.445 1 93.94 53 LYS B CA 1
ATOM 1441 C C . LYS B 1 53 ? 3.18 12.844 7.711 1 93.94 53 LYS B C 1
ATOM 1443 O O . LYS B 1 53 ? 4.242 13.445 7.535 1 93.94 53 LYS B O 1
ATOM 1448 N N . ALA B 1 54 ? 2.971 11.625 7.281 1 91.88 54 ALA B N 1
ATOM 1449 C CA . ALA B 1 54 ? 4.012 10.906 6.551 1 91.88 54 ALA B CA 1
ATOM 1450 C C . ALA B 1 54 ? 4.391 11.641 5.27 1 91.88 54 ALA B C 1
ATOM 1452 O O . ALA B 1 54 ? 5.574 11.805 4.965 1 91.88 54 ALA B O 1
ATOM 1453 N N . TYR B 1 55 ? 3.439 12.039 4.609 1 92.25 55 TYR B N 1
ATOM 1454 C CA . TYR B 1 55 ? 3.684 12.766 3.371 1 92.25 55 TYR B CA 1
ATOM 1455 C C . TYR B 1 55 ? 4.43 14.07 3.645 1 92.25 55 TYR B C 1
ATOM 1457 O O . TYR B 1 55 ? 5.375 14.414 2.932 1 92.25 55 TYR B O 1
ATOM 1465 N N . SER B 1 56 ? 4.07 14.766 4.637 1 93.81 56 SER B N 1
ATOM 1466 C CA . SER B 1 56 ? 4.711 16.016 5.02 1 93.81 56 SER B CA 1
ATOM 1467 C C . SER B 1 56 ? 6.168 15.797 5.402 1 93.81 56 SER B C 1
ATOM 1469 O O . SER B 1 56 ? 7.043 16.578 5.008 1 93.81 56 SER B O 1
ATOM 1471 N N . ASP B 1 57 ? 6.445 14.75 6.105 1 90.44 57 ASP B N 1
ATOM 1472 C CA . ASP B 1 57 ? 7.797 14.438 6.562 1 90.44 57 ASP B CA 1
ATOM 1473 C C . ASP B 1 57 ? 8.719 14.156 5.379 1 90.44 57 ASP B C 1
ATOM 1475 O O . ASP B 1 57 ? 9.938 14.352 5.473 1 90.44 57 ASP B O 1
ATOM 1479 N N . LEU B 1 58 ? 8.047 13.789 4.332 1 91.06 58 LEU B N 1
ATOM 1480 C CA . LEU B 1 58 ? 8.836 13.484 3.139 1 91.06 58 LEU B CA 1
ATOM 1481 C C . LEU B 1 58 ? 9 14.727 2.271 1 91.06 58 LEU B C 1
ATOM 1483 O O . LEU B 1 58 ? 9.531 14.648 1.161 1 91.06 58 LEU B O 1
ATOM 1487 N N . GLY B 1 59 ? 8.492 15.828 2.779 1 90.75 59 GLY B N 1
ATOM 1488 C CA . GLY B 1 59 ? 8.641 17.078 2.049 1 90.75 59 GLY B CA 1
ATOM 1489 C C . GLY B 1 59 ? 7.469 17.391 1.144 1 90.75 59 GLY B C 1
ATOM 1490 O O . GLY B 1 59 ? 7.578 18.219 0.238 1 90.75 59 GLY B O 1
ATOM 1491 N N . GLY B 1 60 ? 6.453 16.734 1.41 1 92.88 60 GLY B N 1
ATOM 1492 C CA . GLY B 1 60 ? 5.27 16.969 0.599 1 92.88 60 GLY B CA 1
ATOM 1493 C C . GLY B 1 60 ? 4.766 18.391 0.685 1 92.88 60 GLY B C 1
ATOM 1494 O O . GLY B 1 60 ? 4.836 19.031 1.744 1 92.88 60 GLY B O 1
ATOM 1495 N N . ASP B 1 61 ? 4.219 18.797 -0.428 1 95.31 61 ASP B N 1
ATOM 1496 C CA . ASP B 1 61 ? 3.658 20.141 -0.516 1 95.31 61 ASP B CA 1
ATOM 1497 C C . ASP B 1 61 ? 2.375 20.25 0.305 1 95.31 61 ASP B C 1
ATOM 1499 O O . ASP B 1 61 ? 1.558 19.328 0.321 1 95.31 61 ASP B O 1
ATOM 1503 N N . ILE B 1 62 ? 2.197 21.438 0.928 1 96.38 62 ILE B N 1
ATOM 1504 C CA . ILE B 1 62 ? 1.067 21.656 1.823 1 96.38 62 ILE B CA 1
ATOM 1505 C C . ILE B 1 62 ? -0.24 21.531 1.041 1 96.38 62 ILE B C 1
ATOM 1507 O O . ILE B 1 62 ? -1.246 21.062 1.567 1 96.38 62 ILE B O 1
ATOM 1511 N N . ALA B 1 63 ? -0.206 21.922 -0.187 1 95.56 63 ALA B N 1
ATOM 1512 C CA . ALA B 1 63 ? -1.427 21.844 -0.985 1 95.56 63 ALA B CA 1
ATOM 1513 C C . ALA B 1 63 ? -1.852 20.391 -1.192 1 95.56 63 ALA B C 1
ATOM 1515 O O . ALA B 1 63 ? -3.035 20.062 -1.084 1 95.56 63 ALA B O 1
ATOM 1516 N N . ASP B 1 64 ? -0.899 19.578 -1.473 1 94.62 64 ASP B N 1
ATOM 1517 C CA . ASP B 1 64 ? -1.183 18.156 -1.644 1 94.62 64 ASP B CA 1
ATOM 1518 C C . ASP B 1 64 ? -1.63 17.516 -0.328 1 94.62 64 ASP B C 1
ATOM 1520 O O . ASP B 1 64 ? -2.553 16.703 -0.308 1 94.62 64 ASP B O 1
ATOM 1524 N N . CYS B 1 65 ? -1.021 17.906 0.726 1 95.19 65 CYS B N 1
ATOM 1525 C CA . CYS B 1 65 ? -1.386 17.391 2.039 1 95.19 65 CYS B CA 1
ATOM 1526 C C . CYS B 1 65 ? -2.812 17.781 2.402 1 95.19 65 CYS B C 1
ATOM 1528 O O . CYS B 1 65 ? -3.584 16.953 2.895 1 95.19 65 CYS B O 1
ATOM 1530 N N . TYR B 1 66 ? -3.104 19 2.084 1 95.44 66 TYR B N 1
ATOM 1531 C CA . TYR B 1 66 ? -4.445 19.5 2.357 1 95.44 66 TYR B CA 1
ATOM 1532 C C . TYR B 1 66 ? -5.488 18.75 1.535 1 95.44 66 TYR B C 1
ATOM 1534 O O . TYR B 1 66 ? -6.539 18.375 2.055 1 95.44 66 TYR B O 1
ATOM 1542 N N . ARG B 1 67 ? -5.188 18.531 0.339 1 93.88 67 ARG B N 1
ATOM 1543 C CA . ARG B 1 67 ? -6.09 17.766 -0.527 1 93.88 67 ARG B CA 1
ATOM 1544 C C . ARG B 1 67 ? -6.293 16.359 -0.006 1 93.88 67 ARG B C 1
ATOM 1546 O O . ARG B 1 67 ? -7.426 15.867 0.052 1 93.88 67 ARG B O 1
ATOM 1553 N N . LEU B 1 68 ? -5.211 15.758 0.303 1 93.56 68 LEU B N 1
ATOM 1554 C CA . LEU B 1 68 ? -5.27 14.422 0.883 1 93.56 68 LEU B CA 1
ATOM 1555 C C . LEU B 1 68 ? -6.156 14.398 2.123 1 93.56 68 LEU B C 1
ATOM 1557 O O . LEU B 1 68 ? -7.016 13.531 2.264 1 93.56 68 LEU B O 1
ATOM 1561 N N . PHE B 1 69 ? -6.02 15.383 2.939 1 95.69 69 PHE B N 1
ATOM 1562 C CA . PHE B 1 69 ? -6.777 15.5 4.18 1 95.69 69 PHE B CA 1
ATOM 1563 C C . PHE B 1 69 ? -8.266 15.648 3.895 1 95.69 69 PHE B C 1
ATOM 1565 O O . PHE B 1 69 ? -9.094 14.977 4.512 1 95.69 69 PHE B O 1
ATOM 1572 N N . LEU B 1 70 ? -8.602 16.375 2.91 1 93.5 70 LEU B N 1
ATOM 1573 C CA . LEU B 1 70 ? -10 16.672 2.598 1 93.5 70 LEU B CA 1
ATOM 1574 C C . LEU B 1 70 ? -10.664 15.484 1.904 1 93.5 70 LEU B C 1
ATOM 1576 O O . LEU B 1 70 ? -11.852 15.219 2.121 1 93.5 70 LEU B O 1
ATOM 1580 N N . GLU B 1 71 ? -9.898 14.781 1.197 1 92.19 71 GLU B N 1
ATOM 1581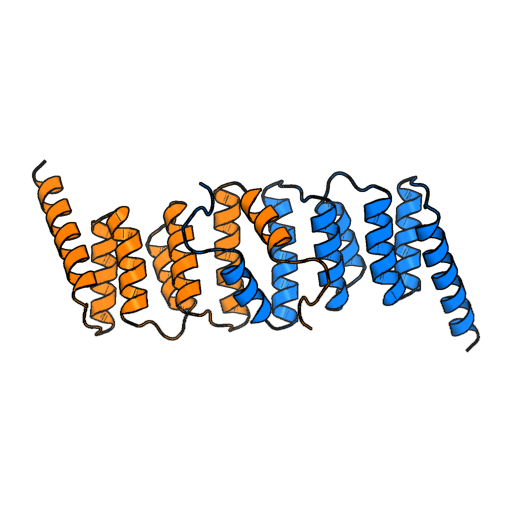 C CA . GLU B 1 71 ? -10.492 13.812 0.287 1 92.19 71 GLU B CA 1
ATOM 1582 C C . GLU B 1 71 ? -10.562 12.422 0.926 1 92.19 71 GLU B C 1
ATOM 1584 O O . GLU B 1 71 ? -11.312 11.562 0.473 1 92.19 71 GLU B O 1
ATOM 1589 N N . THR B 1 72 ? -9.789 12.195 1.906 1 87.81 72 THR B N 1
ATOM 1590 C CA . THR B 1 72 ? -9.656 10.82 2.383 1 87.81 72 THR B CA 1
ATOM 1591 C C . THR B 1 72 ? -10.609 10.562 3.547 1 87.81 72 THR B C 1
ATOM 1593 O O . THR B 1 72 ? -10.914 9.406 3.854 1 87.81 72 THR B O 1
ATOM 1596 N N . SER B 1 73 ? -11.109 11.547 4.223 1 85.5 73 SER B N 1
ATOM 1597 C CA . SER B 1 73 ? -12.023 11.336 5.332 1 85.5 73 SER B CA 1
ATOM 1598 C C . SER B 1 73 ? -13.266 12.219 5.207 1 85.5 73 SER B C 1
ATOM 1600 O O . SER B 1 73 ? -13.172 13.359 4.758 1 85.5 73 SER B O 1
ATOM 1602 N N . CYS B 1 74 ? -14.375 11.602 5.691 1 78.38 74 CYS B N 1
ATOM 1603 C CA . CYS B 1 74 ? -15.641 12.328 5.598 1 78.38 74 CYS B CA 1
ATOM 1604 C C . CYS B 1 74 ? -15.859 13.211 6.82 1 78.38 74 CYS B C 1
ATOM 1606 O O . CYS B 1 74 ? -16.531 14.234 6.738 1 78.38 74 CYS B O 1
ATOM 1608 N N . HIS B 1 75 ? -15.344 12.828 7.84 1 83.56 75 HIS B N 1
ATOM 1609 C CA . HIS B 1 75 ? -15.547 13.617 9.055 1 83.56 75 HIS B CA 1
ATOM 1610 C C . HIS B 1 75 ? -14.227 14.086 9.641 1 83.56 75 HIS B C 1
ATOM 1612 O O . HIS B 1 75 ? -13.398 13.266 10.047 1 83.56 75 HIS B O 1
ATOM 1618 N N . ARG B 1 76 ? -14.109 15.398 9.578 1 90.69 76 ARG B N 1
ATOM 1619 C CA . ARG B 1 76 ? -12.898 16.016 10.109 1 90.69 76 ARG B CA 1
ATOM 1620 C C . ARG B 1 76 ? -13.219 16.906 11.305 1 90.69 76 ARG B C 1
ATOM 1622 O O . ARG B 1 76 ? -13.656 18.047 11.133 1 90.69 76 ARG B O 1
ATOM 1629 N N . ASP B 1 77 ? -12.914 16.438 12.422 1 93.62 77 ASP B N 1
ATOM 1630 C CA . ASP B 1 77 ? -13.211 17.188 13.633 1 93.62 77 ASP B CA 1
ATOM 1631 C C . ASP B 1 77 ? -12 18 14.086 1 93.62 77 ASP B C 1
ATOM 1633 O O . ASP B 1 77 ? -11 18.078 13.375 1 93.62 77 ASP B O 1
ATOM 1637 N N . ILE B 1 78 ? -12.141 18.516 15.25 1 95.06 78 ILE B N 1
ATOM 1638 C CA . ILE B 1 78 ? -11.117 19.422 15.758 1 95.06 78 ILE B CA 1
ATOM 1639 C C . ILE B 1 78 ? -9.844 18.656 16.062 1 95.06 78 ILE B C 1
ATOM 1641 O O . ILE B 1 78 ? -8.734 19.172 15.883 1 95.06 78 ILE B O 1
ATOM 1645 N N . VAL B 1 79 ? -9.945 17.469 16.438 1 94.69 79 VAL B N 1
ATOM 1646 C CA . VAL B 1 79 ? -8.773 16.641 16.75 1 94.69 79 VAL B CA 1
ATOM 1647 C C . VAL B 1 79 ? -7.957 16.422 15.477 1 94.69 79 VAL B C 1
ATOM 1649 O O . VAL B 1 79 ? -6.73 16.547 15.484 1 94.69 79 VAL B O 1
ATOM 1652 N N . ALA B 1 80 ? -8.617 16.109 14.391 1 94.69 80 ALA B N 1
ATOM 1653 C CA . ALA B 1 80 ? -7.953 15.891 13.109 1 94.69 80 ALA B CA 1
ATOM 1654 C C . ALA B 1 80 ? -7.258 17.156 12.625 1 94.69 80 ALA B C 1
ATOM 1656 O O . ALA B 1 80 ? -6.102 17.109 12.203 1 94.69 80 ALA B O 1
ATOM 1657 N N . TRP B 1 81 ? -7.977 18.266 12.734 1 96.62 81 TRP B N 1
ATOM 1658 C CA . TRP B 1 81 ? -7.414 19.547 12.32 1 96.62 81 TRP B CA 1
ATOM 1659 C C . TRP B 1 81 ? -6.211 19.906 13.18 1 96.62 81 TRP B C 1
ATOM 1661 O O . TRP B 1 81 ? -5.18 20.344 12.664 1 96.62 81 TRP B O 1
ATOM 1671 N N . THR B 1 82 ? -6.348 19.719 14.453 1 96.19 82 THR B N 1
ATOM 1672 C CA . THR B 1 82 ? -5.234 19.969 15.359 1 96.19 82 THR B CA 1
ATOM 1673 C C . THR B 1 82 ? -4.023 19.125 15 1 96.19 82 THR B C 1
ATOM 1675 O O . THR B 1 82 ? -2.887 19.594 15.047 1 96.19 82 THR B O 1
ATOM 1678 N N . GLY B 1 83 ? -4.305 17.938 14.602 1 95.06 83 GLY B N 1
ATOM 1679 C CA . GLY B 1 83 ? -3.229 17.047 14.195 1 95.06 83 GLY B CA 1
ATOM 1680 C C . GLY B 1 83 ? -2.441 17.547 13.008 1 95.06 83 GLY B C 1
ATOM 1681 O O . GLY B 1 83 ? -1.21 17.594 13.039 1 95.06 83 GLY B O 1
ATOM 1682 N N . ILE B 1 84 ? -3.094 17.984 11.977 1 96.25 84 ILE B N 1
ATOM 1683 C CA . ILE B 1 84 ? -2.375 18.375 10.773 1 96.25 84 ILE B CA 1
ATOM 1684 C C . ILE B 1 84 ? -1.742 19.75 10.969 1 96.25 84 ILE B C 1
ATOM 1686 O O . ILE B 1 84 ? -0.651 20.016 10.461 1 96.25 84 ILE B O 1
ATOM 1690 N N . ILE B 1 85 ? -2.371 20.594 11.727 1 97.12 85 ILE B N 1
ATOM 1691 C CA . ILE B 1 85 ? -1.79 21.891 12.047 1 97.12 85 ILE B CA 1
ATOM 1692 C C . ILE B 1 85 ? -0.487 21.688 12.82 1 97.12 85 ILE B C 1
ATOM 1694 O O . ILE B 1 85 ? 0.525 22.328 12.508 1 97.12 85 ILE B O 1
ATOM 1698 N N . THR B 1 86 ? -0.519 20.797 13.766 1 96.25 86 THR B N 1
ATOM 1699 C CA . THR B 1 86 ? 0.669 20.5 14.555 1 96.25 86 THR B CA 1
ATOM 1700 C C . THR B 1 86 ? 1.797 19.984 13.664 1 96.25 86 THR B C 1
ATOM 1702 O O . THR B 1 86 ? 2.955 20.375 13.836 1 96.25 86 THR B O 1
ATOM 1705 N N . THR B 1 87 ? 1.517 19.172 12.742 1 94.75 87 THR B N 1
ATOM 1706 C CA . THR B 1 87 ? 2.492 18.609 11.812 1 94.75 87 THR B CA 1
ATOM 1707 C C . THR B 1 87 ? 3.201 19.719 11.039 1 94.75 87 THR B C 1
ATOM 1709 O O . THR B 1 87 ? 4.43 19.719 10.938 1 94.75 87 THR B O 1
ATOM 1712 N N . PHE B 1 88 ? 2.461 20.719 10.656 1 96.56 88 PHE B N 1
ATOM 1713 C CA . PHE B 1 88 ? 3.047 21.75 9.805 1 96.56 88 PHE B CA 1
ATOM 1714 C C . PHE B 1 88 ? 3.676 22.859 10.641 1 96.56 88 PHE B C 1
ATOM 1716 O O . PHE B 1 88 ? 4.574 23.562 10.18 1 96.56 88 PHE B O 1
ATOM 1723 N N . ALA B 1 89 ? 3.189 23 11.875 1 96.56 89 ALA B N 1
ATOM 1724 C CA . ALA B 1 89 ? 3.777 24 12.766 1 96.56 89 ALA B CA 1
ATOM 1725 C C . ALA B 1 89 ? 5.246 23.688 13.047 1 96.56 89 ALA B C 1
ATOM 1727 O O . ALA B 1 89 ? 6.059 24.609 13.219 1 96.56 89 ALA B O 1
ATOM 1728 N N . GLU B 1 90 ? 5.539 22.438 13.047 1 92.75 90 GLU B N 1
ATOM 1729 C CA . GLU B 1 90 ? 6.91 22 13.297 1 92.75 90 GLU B CA 1
ATOM 1730 C C . GLU B 1 90 ? 7.785 22.203 12.062 1 92.75 90 GLU B C 1
ATOM 1732 O O . GLU B 1 90 ? 9 22.375 12.188 1 92.75 90 GLU B O 1
ATOM 1737 N N . ARG B 1 91 ? 7.258 22.297 10.953 1 93.31 91 ARG B N 1
ATOM 1738 C CA . ARG B 1 91 ? 7.984 22.375 9.695 1 93.31 91 ARG B CA 1
ATOM 1739 C C . ARG B 1 91 ? 8.023 23.812 9.164 1 93.31 91 ARG B C 1
ATOM 1741 O O . ARG B 1 91 ? 9.07 24.281 8.734 1 93.31 91 ARG B O 1
ATOM 1748 N N . ASP B 1 92 ? 6.898 24.5 9.195 1 95.25 92 ASP B N 1
ATOM 1749 C CA . ASP B 1 92 ? 6.727 25.812 8.594 1 95.25 92 ASP B CA 1
ATOM 1750 C C . ASP B 1 92 ? 5.539 26.547 9.211 1 95.25 92 ASP B C 1
ATOM 1752 O O . ASP B 1 92 ? 4.383 26.203 8.945 1 95.25 92 ASP B O 1
ATOM 1756 N N . SER B 1 93 ? 5.879 27.625 9.891 1 96.81 93 SER B N 1
ATOM 1757 C CA . SER B 1 93 ? 4.863 28.375 10.633 1 96.81 93 SER B CA 1
ATOM 1758 C C . SER B 1 93 ? 3.82 28.969 9.703 1 96.81 93 SER B C 1
ATOM 1760 O O . SER B 1 93 ? 2.635 29.031 10.039 1 96.81 93 SER B O 1
ATOM 1762 N N . GLU B 1 94 ? 4.25 29.359 8.57 1 96.75 94 GLU B N 1
ATOM 1763 C CA . GLU B 1 94 ? 3.299 29.938 7.629 1 96.75 94 GLU B CA 1
ATOM 1764 C C . GLU B 1 94 ? 2.291 28.906 7.141 1 96.75 94 GLU B C 1
ATOM 1766 O O . GLU B 1 94 ? 1.103 29.203 7.008 1 96.75 94 GLU B O 1
ATOM 1771 N N . GLU B 1 95 ? 2.744 27.734 6.934 1 97.25 95 GLU B N 1
ATOM 1772 C CA . GLU B 1 95 ? 1.861 26.656 6.496 1 97.25 95 GLU B CA 1
ATOM 1773 C C . GLU B 1 95 ? 0.877 26.266 7.594 1 97.25 95 GLU B C 1
ATOM 1775 O O . GLU B 1 95 ? -0.291 25.984 7.32 1 97.25 95 GLU B O 1
ATOM 1780 N N . ALA B 1 96 ? 1.348 26.281 8.773 1 97.5 96 ALA B N 1
ATOM 1781 C CA . ALA B 1 96 ? 0.475 26 9.914 1 97.5 96 ALA B CA 1
ATOM 1782 C C . ALA B 1 96 ? -0.641 27.031 10.016 1 97.5 96 ALA B C 1
ATOM 1784 O O . ALA B 1 96 ? -1.798 26.688 10.266 1 97.5 96 ALA B O 1
ATOM 1785 N N . LEU B 1 97 ? -0.302 28.25 9.82 1 97.44 97 LEU B N 1
ATOM 1786 C CA . LEU B 1 97 ? -1.283 29.328 9.891 1 97.44 97 LEU B CA 1
ATOM 1787 C C . LEU B 1 97 ? -2.285 29.234 8.75 1 97.44 97 LEU B C 1
ATOM 1789 O O . LEU B 1 97 ? -3.465 29.547 8.922 1 97.44 97 LEU B O 1
ATOM 1793 N N . PHE B 1 98 ? -1.796 28.859 7.609 1 97.38 98 PHE B N 1
ATOM 1794 C CA . PHE B 1 98 ? -2.693 28.609 6.488 1 97.38 98 PHE B CA 1
ATOM 1795 C C . PHE B 1 98 ? -3.752 27.578 6.863 1 97.38 98 PHE B C 1
ATOM 1797 O O . PHE B 1 98 ? -4.945 27.812 6.652 1 97.38 98 PHE B O 1
ATOM 1804 N N . LEU B 1 99 ? -3.379 26.469 7.445 1 97.38 99 LEU B N 1
ATOM 1805 C CA . LEU B 1 99 ? -4.301 25.406 7.84 1 97.38 99 LEU B CA 1
ATOM 1806 C C . LEU B 1 99 ? -5.258 25.906 8.922 1 97.38 99 LEU B C 1
ATOM 1808 O O . LEU B 1 99 ? -6.426 25.5 8.945 1 97.38 99 LEU B O 1
ATOM 1812 N N . PHE B 1 100 ? -4.715 26.734 9.789 1 97.88 100 PHE B N 1
ATOM 1813 C CA . PHE B 1 100 ? -5.562 27.297 10.828 1 97.88 100 PHE B CA 1
ATOM 1814 C C . PHE B 1 100 ? -6.672 28.141 10.227 1 97.88 100 PHE B C 1
ATOM 1816 O O . PHE B 1 100 ? -7.812 28.109 10.688 1 97.88 100 PHE B O 1
ATOM 1823 N N . GLN B 1 101 ? -6.328 28.844 9.258 1 97.38 101 GLN B N 1
ATOM 1824 C CA . GLN B 1 101 ? -7.344 29.625 8.562 1 97.38 101 GLN B CA 1
ATOM 1825 C C . GLN B 1 101 ? -8.398 28.719 7.922 1 97.38 101 GLN B C 1
ATOM 1827 O O . GLN B 1 101 ? -9.586 29.031 7.953 1 97.38 101 GLN B O 1
ATOM 1832 N N . GLU B 1 102 ? -7.969 27.656 7.34 1 96.5 102 GLU B N 1
ATOM 1833 C CA . GLU B 1 102 ? -8.898 26.703 6.75 1 96.5 102 GLU B CA 1
ATOM 1834 C C . GLU B 1 102 ? -9.805 26.094 7.816 1 96.5 102 GLU B C 1
ATOM 1836 O O . GLU B 1 102 ? -10.992 25.875 7.57 1 96.5 102 GLU B O 1
ATOM 1841 N N . LEU B 1 103 ? -9.234 25.797 9.008 1 96.69 103 LEU B N 1
ATOM 1842 C CA . LEU B 1 103 ? -10.016 25.312 10.141 1 96.69 103 LEU B CA 1
ATOM 1843 C C . LEU B 1 103 ? -11.125 26.297 10.492 1 96.69 103 LEU B C 1
ATOM 1845 O O . LEU B 1 103 ? -12.273 25.875 10.719 1 96.69 103 LEU B O 1
ATOM 1849 N N . ARG B 1 104 ? -10.852 27.5 10.477 1 95.94 104 ARG B N 1
ATOM 1850 C CA . ARG B 1 104 ? -11.836 28.547 10.781 1 95.94 104 ARG B CA 1
ATOM 1851 C C . ARG B 1 104 ? -12.914 28.609 9.711 1 95.94 104 ARG B C 1
ATOM 1853 O O . ARG B 1 104 ? -14.086 28.859 10.016 1 95.94 104 ARG B O 1
ATOM 1860 N N . ARG B 1 105 ? -12.5 28.422 8.508 1 95.5 105 ARG B N 1
ATOM 1861 C CA . ARG B 1 105 ? -13.453 28.453 7.398 1 95.5 105 ARG B CA 1
ATOM 1862 C C . ARG B 1 105 ? -14.469 27.312 7.508 1 95.5 105 ARG B C 1
ATOM 1864 O O . ARG B 1 105 ? -15.594 27.438 7.031 1 95.5 105 ARG B O 1
ATOM 1871 N N . GLU B 1 106 ? -14.023 26.25 8.188 1 93.69 106 GLU B N 1
ATOM 1872 C CA . GLU B 1 106 ? -14.938 25.141 8.438 1 93.69 106 GLU B CA 1
ATOM 1873 C C . GLU B 1 106 ? -15.812 25.391 9.656 1 93.69 106 GLU B C 1
ATOM 1875 O O . GLU B 1 106 ? -16.562 24.516 10.094 1 93.69 106 GLU B O 1
ATOM 1880 N N . ASN B 1 107 ? -15.656 26.547 10.211 1 94.62 107 ASN B N 1
ATOM 1881 C CA . ASN B 1 107 ? -16.422 27 11.367 1 94.62 107 ASN B CA 1
ATOM 1882 C C . ASN B 1 107 ? -16.156 26.125 12.586 1 94.62 107 ASN B C 1
ATOM 1884 O O . ASN B 1 107 ? -17.078 25.844 13.359 1 94.62 107 ASN B O 1
ATOM 1888 N N . LEU B 1 108 ? -14.984 25.641 12.68 1 95.31 108 LEU B N 1
ATOM 1889 C CA . LEU B 1 108 ? -14.562 24.891 13.859 1 95.31 108 LEU B CA 1
ATOM 1890 C C . LEU B 1 108 ? -13.844 25.797 14.852 1 95.31 108 LEU B C 1
ATOM 1892 O O . LEU B 1 108 ? -13.133 26.719 14.453 1 95.31 108 LEU B O 1
ATOM 1896 N N . VAL B 1 109 ? -14.016 25.469 16.109 1 94.38 109 VAL B N 1
ATOM 1897 C CA . VAL B 1 109 ? -13.391 26.25 17.172 1 94.38 109 VAL B CA 1
ATOM 1898 C C . VAL B 1 109 ? -12.117 25.547 17.656 1 94.38 109 VAL B C 1
ATOM 1900 O O . VAL B 1 109 ? -12.164 24.391 18.062 1 94.38 109 VAL B O 1
ATOM 1903 N N . PRO B 1 110 ? -11.016 26.312 17.547 1 95.25 110 PRO B N 1
ATOM 1904 C CA . PRO B 1 110 ? -9.781 25.703 18.047 1 95.25 110 PRO B CA 1
ATOM 1905 C C . PRO B 1 110 ? -9.836 25.422 19.547 1 95.25 110 PRO B C 1
ATOM 1907 O O . PRO B 1 110 ? -10.414 26.203 20.297 1 95.25 110 PRO B O 1
ATOM 1910 N N . ASP B 1 111 ? -9.258 24.328 19.875 1 94.81 111 ASP B N 1
ATOM 1911 C CA . ASP B 1 111 ? -9.133 24.062 21.297 1 94.81 111 ASP B CA 1
ATOM 1912 C C . ASP B 1 111 ? -7.883 24.719 21.875 1 94.81 111 ASP B C 1
ATOM 1914 O O . ASP B 1 111 ? -7.168 25.438 21.172 1 94.81 111 ASP B O 1
ATOM 1918 N N . ARG B 1 112 ? -7.73 24.516 23.125 1 95.5 112 ARG B N 1
ATOM 1919 C CA . ARG B 1 112 ? -6.613 25.156 23.812 1 95.5 112 ARG B CA 1
ATOM 1920 C C . ARG B 1 112 ? -5.281 24.719 23.219 1 95.5 112 ARG B C 1
ATOM 1922 O O . ARG B 1 112 ? -4.367 25.531 23.062 1 95.5 112 ARG B O 1
ATOM 1929 N N . TYR B 1 113 ? -5.16 23.547 23 1 96.44 113 TYR B N 1
ATOM 1930 C CA . TYR B 1 113 ? -3.914 23.016 22.453 1 96.44 113 TYR B CA 1
ATOM 1931 C C . TYR B 1 113 ? -3.613 23.625 21.094 1 96.44 113 TYR B C 1
ATOM 1933 O O . TYR B 1 113 ? -2.494 24.078 20.828 1 96.44 113 TYR B O 1
ATOM 1941 N N . THR B 1 114 ? -4.648 23.609 20.266 1 96.25 114 THR B N 1
ATOM 1942 C CA . THR B 1 114 ? -4.496 24.188 18.938 1 96.25 114 THR B CA 1
ATOM 1943 C C . THR B 1 114 ? -4.121 25.656 19.031 1 96.25 114 THR B C 1
ATOM 1945 O O . THR B 1 114 ? -3.227 26.125 18.328 1 96.25 114 THR B O 1
ATOM 1948 N N . PHE B 1 115 ? -4.77 26.297 19.875 1 96.06 115 PHE B N 1
ATOM 1949 C CA . PHE B 1 115 ? -4.508 27.719 20.062 1 96.06 115 PHE B CA 1
ATOM 1950 C C . PHE B 1 115 ? -3.062 27.953 20.484 1 96.06 115 PHE B C 1
ATOM 1952 O O . PHE B 1 115 ? -2.41 28.875 19.984 1 96.06 115 PHE B O 1
ATOM 1959 N N . SER B 1 116 ? -2.574 27.219 21.312 1 97.62 116 SER B N 1
ATOM 1960 C CA . SER B 1 116 ? -1.195 27.359 21.766 1 97.62 116 SER B CA 1
ATOM 1961 C C . SER B 1 116 ? -0.209 27.156 20.625 1 97.62 116 SER B C 1
ATOM 1963 O O . SER B 1 116 ? 0.803 27.859 20.531 1 97.62 116 SER B O 1
ATOM 1965 N N . ILE B 1 117 ? -0.452 26.25 19.812 1 97.25 117 ILE B N 1
ATOM 1966 C CA . ILE B 1 117 ? 0.402 25.969 18.672 1 97.25 117 ILE B CA 1
ATOM 1967 C C . ILE B 1 117 ? 0.41 27.172 17.719 1 97.25 117 ILE B C 1
ATOM 1969 O O . ILE B 1 117 ? 1.466 27.562 17.219 1 97.25 117 ILE B O 1
ATOM 1973 N N . ILE B 1 118 ? -0.745 27.688 17.5 1 97.06 118 ILE B N 1
ATOM 1974 C CA . ILE B 1 118 ? -0.893 28.797 16.562 1 97.06 118 ILE B CA 1
ATOM 1975 C C . ILE B 1 118 ? -0.225 30.047 17.141 1 97.06 118 ILE B C 1
ATOM 1977 O O . ILE B 1 118 ? 0.387 30.812 16.406 1 97.06 118 ILE B O 1
ATOM 1981 N N . LEU B 1 119 ? -0.295 30.219 18.391 1 97.12 119 LEU B N 1
ATOM 1982 C CA . LEU B 1 119 ? 0.37 31.344 19.031 1 97.12 119 LEU B CA 1
ATOM 1983 C C . LEU B 1 119 ? 1.883 31.25 18.859 1 97.12 119 LEU B C 1
ATOM 1985 O O . LEU B 1 119 ? 2.543 32.25 18.594 1 97.12 119 LEU B O 1
ATOM 1989 N N . LYS B 1 120 ? 2.387 30.109 19.031 1 97.25 120 LYS B N 1
ATOM 1990 C CA . LYS B 1 120 ? 3.816 29.891 18.828 1 97.25 120 LYS B CA 1
ATOM 1991 C C . LYS B 1 120 ? 4.207 30.156 17.375 1 97.25 120 LYS B C 1
ATOM 1993 O O . LYS B 1 120 ? 5.277 30.703 17.109 1 97.25 120 LYS B O 1
ATOM 1998 N N . ALA B 1 121 ? 3.385 29.75 16.5 1 96.62 121 ALA B N 1
ATOM 1999 C CA . ALA B 1 121 ? 3.65 29.969 15.078 1 96.62 121 ALA B CA 1
ATOM 2000 C C . ALA B 1 121 ? 3.66 31.453 14.75 1 96.62 121 ALA B C 1
ATOM 2002 O O . ALA B 1 121 ? 4.527 31.922 14.008 1 96.62 121 ALA B O 1
ATOM 2003 N N . TYR B 1 122 ? 2.73 32.219 15.289 1 95.25 122 TYR B N 1
ATOM 2004 C CA . TYR B 1 122 ? 2.699 33.656 15.102 1 95.25 122 TYR B CA 1
ATOM 2005 C C . TYR B 1 122 ? 3.965 34.312 15.656 1 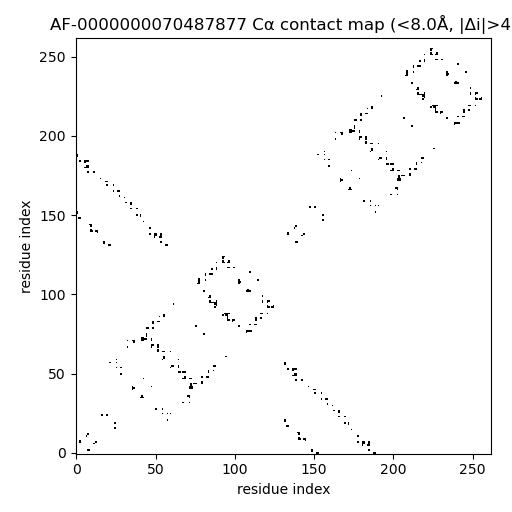95.25 122 TYR B C 1
ATOM 2007 O O . TYR B 1 122 ? 4.566 35.156 15 1 95.25 122 TYR B O 1
ATOM 2015 N N . ALA B 1 123 ? 4.352 33.844 16.797 1 95.56 123 ALA B N 1
ATOM 2016 C CA . ALA B 1 123 ? 5.543 34.406 17.453 1 95.56 123 ALA B CA 1
ATOM 2017 C C . ALA B 1 123 ? 6.789 34.125 16.609 1 95.56 123 ALA B C 1
ATOM 2019 O O . ALA B 1 123 ? 7.66 34.969 16.484 1 95.56 123 ALA B O 1
ATOM 2020 N N . SER B 1 124 ? 6.883 33 16.109 1 94.94 124 SER B N 1
ATOM 2021 C CA . SER B 1 124 ? 8.023 32.625 15.273 1 94.94 124 SER B CA 1
ATOM 2022 C C . SER B 1 124 ? 8.109 33.5 14.023 1 94.94 124 SER B C 1
ATOM 2024 O O . SER B 1 124 ? 9.195 33.938 13.641 1 94.94 124 SER B O 1
ATOM 2026 N N . LEU B 1 125 ? 7.027 33.781 13.383 1 93.75 125 LEU B N 1
ATOM 2027 C CA . LEU B 1 125 ? 6.988 34.594 12.172 1 93.75 125 LEU B CA 1
ATOM 2028 C C . LEU B 1 125 ? 7.32 36.062 12.484 1 93.75 125 LEU B C 1
ATOM 2030 O O . LEU B 1 125 ? 7.977 36.719 11.688 1 93.75 125 LEU B O 1
ATOM 2034 N N . ALA B 1 126 ? 6.902 36.438 13.57 1 92.19 126 ALA B N 1
ATOM 2035 C CA . ALA B 1 126 ? 7.199 37.812 13.992 1 92.19 126 ALA B CA 1
ATOM 2036 C C . ALA B 1 126 ? 8.695 38 14.211 1 92.19 126 ALA B C 1
ATOM 2038 O O . ALA B 1 126 ? 9.258 39.062 13.844 1 92.19 126 ALA B O 1
ATOM 2039 N N . THR B 1 127 ? 9.312 37.031 14.742 1 90.38 127 THR B N 1
ATOM 2040 C CA . THR B 1 127 ? 10.75 37.094 15.008 1 90.38 127 THR B CA 1
ATOM 2041 C C . THR B 1 127 ? 11.539 37.031 13.703 1 90.38 127 THR B C 1
ATOM 2043 O O . THR B 1 127 ? 12.547 37.719 13.547 1 90.38 127 THR B O 1
ATOM 2046 N N . GLU B 1 128 ? 11.148 36.188 12.836 1 87.56 128 GLU B N 1
ATOM 2047 C CA . GLU B 1 128 ? 11.844 36.031 11.562 1 87.56 128 GLU B CA 1
ATOM 2048 C C . GLU B 1 128 ? 11.75 37.312 10.742 1 87.56 128 GLU B C 1
ATOM 2050 O O . GLU B 1 128 ? 12.703 37.719 10.062 1 87.56 128 GLU B O 1
ATOM 2055 N N . ARG B 1 129 ? 10.648 37.969 10.641 1 80.88 129 ARG B N 1
ATOM 2056 C CA . ARG B 1 129 ? 10.477 39.219 9.906 1 80.88 129 ARG B CA 1
ATOM 2057 C C . ARG B 1 129 ? 11.328 40.344 10.508 1 80.88 129 ARG B C 1
ATOM 2059 O O . ARG B 1 129 ? 11.734 41.25 9.797 1 80.88 129 ARG B O 1
ATOM 2066 N N . HIS B 1 130 ? 11.703 40.312 11.711 1 76 130 HIS B N 1
ATOM 2067 C CA . HIS B 1 130 ? 12.523 41.312 12.383 1 76 130 HIS B CA 1
ATOM 2068 C C . HIS B 1 130 ? 14 40.906 12.352 1 76 130 HIS B C 1
ATOM 2070 O O . HIS B 1 130 ? 14.867 41.75 12.609 1 76 130 HIS B O 1
ATOM 2076 N N . ALA B 1 131 ? 14.258 39.75 11.797 1 67.38 131 ALA B N 1
ATOM 2077 C CA . ALA B 1 131 ? 15.656 39.344 11.656 1 67.38 131 ALA B CA 1
ATOM 2078 C C . ALA B 1 131 ? 16.172 39.625 10.242 1 67.38 131 ALA B C 1
ATOM 2080 O O . ALA B 1 131 ? 15.383 39.688 9.297 1 67.38 131 ALA B O 1
#

Organism: Prunus dulcis (NCBI:txid3755)